Protein AF-0000000083315228 (afdb_homodimer)

Foldseek 3Di:
DAQPFPGHDFAWADVLQVVQWFQDDCVPPDPFTKTADLAQCDQFGIAGPVRPDTDGPVGTPFDACSNVVQDQQHALAQLVRHGLVNQLVCCVVPVAGCVLVVLVVCVVVVSDDCCNGHSNNDDSSVSVVVSRVVSNVVVPPPPPD/DAQPFPGHDFAWADVLQVVQWFQDDCVPPDPFTKTADLAQCDQFGIAGPVRPDTDGPVGTPFDACSNVVQDQQHALAQLVRHGLVNQLVCCVVPVAGCVLVVLVVCVVVVSDDCLNGHSNNDDSSVSVVVSRVVSNVVVPPPPPD

Solvent-accessible surface area (backbone atoms only — not comparable to full-atom values): 16212 Å² total; per-residue (Å²): 103,58,37,92,83,77,58,48,76,29,39,79,34,53,65,64,20,52,67,44,34,44,62,58,45,35,80,73,57,68,101,64,60,39,24,34,40,63,54,43,92,45,69,52,36,39,32,32,77,84,66,81,45,77,37,34,56,90,42,32,74,55,78,52,32,52,54,39,76,82,40,46,84,40,40,46,31,56,43,63,58,42,19,56,37,57,50,49,51,38,29,72,74,64,74,51,73,61,61,66,61,52,50,53,52,32,52,75,67,65,51,60,48,30,44,46,58,26,88,74,31,45,78,39,63,68,58,42,50,52,50,51,52,51,52,52,52,62,71,65,52,74,75,82,118,103,59,36,92,83,76,59,47,74,30,38,81,34,52,66,65,20,52,67,45,34,44,62,60,45,34,81,74,58,68,101,65,58,40,24,34,41,61,54,44,92,45,70,50,37,40,33,32,78,84,65,82,45,75,39,33,56,90,40,32,75,54,79,52,34,52,55,38,77,82,40,44,83,40,42,45,30,56,43,62,59,40,18,55,38,57,47,50,50,38,28,72,74,65,72,51,72,59,61,68,61,52,50,52,53,34,52,75,69,65,49,61,48,31,45,47,57,26,89,73,31,45,79,38,62,67,60,42,49,53,51,51,52,51,51,51,52,62,69,65,55,74,73,82,117

Secondary structure (DSSP, 8-state):
-B-TTT-PBPEEE-HHHHHHHB-S-GGG--SS-EEE---TT----EEETTS--EE-GGGBSS--GGGSTT-SSS-SBTTTTB-HHHHHHHHHHHSS--HHHHHHHHHHTT---HHHH-TTSS--HHHHHHHHHHHHHHHHS----/-B-TTT-PBPEEE-HHHHHHHB-S-GGG--SS-EEE---TT----EEETTS--EE-GGGBSS--GGGSTT-SSS-SBTTTTB-HHHHHHHHHHHSS--HHHHHHHHHHTT---HHHH-TTSS--HHHHHHHHHHHHHHHHS----

Nearest PDB structures (foldseek):
  2hu9-assembly2_B  TM=8.328E-01  e=1.215E-08  Archaeoglobus fulgidus
  3nf2-assembly1_A-2  TM=2.507E-01  e=8.018E+00  Streptomyces coelicolor
  2hu9-assembly2_B  TM=8.327E-01  e=8.864E-09  Archaeoglobus fulgidus

pLDDT: mean 95.92, std 8.81, range [34.09, 98.88]

Radius of gyration: 21.79 Å; Cα contacts (8 Å, |Δi|>4): 493; chains: 2; bounding box: 50×75×56 Å

Organism: NCBI:txid1204385

Sequence (290 aa):
MQCPRCGSKGKKVDTLTVKALLAVSLEQLRAQAYRFCRTPDCPVVYFSTDGQEVYGEEELREQVHQKHPTADQVFVCYCFRHTPGSIRQELLAQGQSSVVEAIQAGIAAGQCACEIRNPQGSCCLGNVTATVRRLEAELTTPVAGMQCPRCGSKGKKVDTLTVKALLAVSLEQLRAQAYRFCRTPDCPVVYFSTDGQEVYGEEELREQVHQKHPTADQVFVCYCFRHTPGSIRQELLAQGQSSVVEAIQAGIAAGQCACEIRNPQGSCCLGNVTATVRRLEAELTTPVAG

Structure (mmCIF, N/CA/C/O backbone):
data_AF-0000000083315228-model_v1
#
loop_
_entity.id
_entity.type
_entity.pdbx_description
1 polymer 'CopZ zinc binding domain-containing protein'
#
loop_
_atom_site.group_PDB
_atom_site.id
_atom_site.type_symbol
_atom_site.label_atom_id
_atom_site.label_alt_id
_atom_site.label_comp_id
_atom_site.label_asym_id
_atom_site.label_entity_id
_atom_site.label_seq_id
_atom_site.pdbx_PDB_ins_code
_atom_site.Cartn_x
_atom_site.Cartn_y
_atom_site.Cartn_z
_atom_site.occupancy
_atom_site.B_iso_or_equiv
_atom_site.auth_seq_id
_atom_site.auth_comp_id
_atom_site.auth_asym_id
_atom_site.auth_atom_id
_atom_site.pdbx_PDB_model_num
ATOM 1 N N . MET A 1 1 ? -21.547 13.148 -5.359 1 92.06 1 MET A N 1
ATOM 2 C CA . MET A 1 1 ? -22.406 12.125 -4.766 1 92.06 1 MET A CA 1
ATOM 3 C C . MET A 1 1 ? -22.25 12.094 -3.248 1 92.06 1 MET A C 1
ATOM 5 O O . MET A 1 1 ? -21.156 12.328 -2.732 1 92.06 1 MET A O 1
ATOM 9 N N . GLN A 1 2 ? -23.344 11.75 -2.617 1 96.88 2 GLN A N 1
ATOM 10 C CA . GLN A 1 2 ? -23.328 11.789 -1.158 1 96.88 2 GLN A CA 1
ATOM 11 C C . GLN A 1 2 ? -23 10.414 -0.581 1 96.88 2 GLN A C 1
ATOM 13 O O . GLN A 1 2 ? -23.328 9.383 -1.176 1 96.88 2 GLN A O 1
ATOM 18 N N . CYS A 1 3 ? -22.359 10.43 0.562 1 97.81 3 CYS A N 1
ATOM 19 C CA . CYS A 1 3 ? -22.094 9.211 1.315 1 97.81 3 CYS A CA 1
ATOM 20 C C . CYS A 1 3 ? -23.391 8.539 1.745 1 97.81 3 CYS A C 1
ATOM 22 O O . CYS A 1 3 ? -24.281 9.188 2.291 1 97.81 3 CYS A O 1
ATOM 24 N N . PRO A 1 4 ? -23.5 7.281 1.575 1 97.38 4 PRO A N 1
ATOM 25 C CA . PRO A 1 4 ? -24.766 6.586 1.89 1 97.38 4 PRO A CA 1
ATOM 26 C C . PRO A 1 4 ? -25.016 6.492 3.391 1 97.38 4 PRO A C 1
ATOM 28 O O . PRO A 1 4 ? -26.125 6.141 3.807 1 97.38 4 PRO A O 1
ATOM 31 N N . ARG A 1 5 ? -24.047 6.758 4.172 1 97.25 5 ARG A N 1
ATOM 32 C CA . ARG A 1 5 ? -24.188 6.621 5.617 1 97.25 5 ARG A CA 1
ATOM 33 C C . ARG A 1 5 ? -24.438 7.973 6.277 1 97.25 5 ARG A C 1
ATOM 35 O O . ARG A 1 5 ? -25.422 8.148 7 1 97.25 5 ARG A O 1
ATOM 42 N N . CYS A 1 6 ? -23.641 8.992 5.992 1 97.69 6 CYS A N 1
ATOM 43 C CA . CYS A 1 6 ? -23.75 10.234 6.75 1 97.69 6 CYS A CA 1
ATOM 44 C C . CYS A 1 6 ? -24.359 11.344 5.895 1 97.69 6 CYS A C 1
ATOM 46 O O . CYS A 1 6 ? -24.641 12.43 6.398 1 97.69 6 CYS A O 1
ATOM 48 N N . GLY A 1 7 ? -24.391 11.18 4.621 1 97.25 7 GLY A N 1
ATOM 49 C 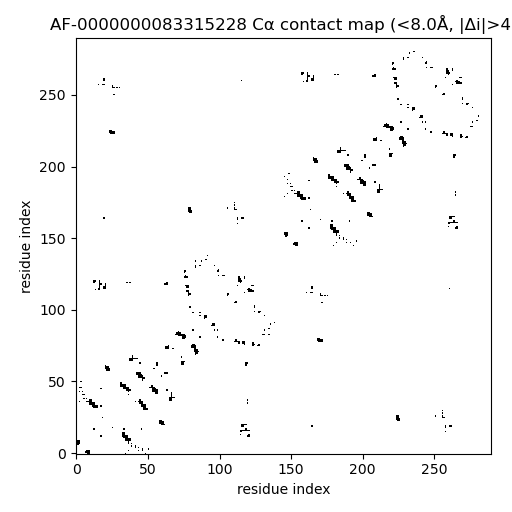CA . GLY A 1 7 ? -25.078 12.125 3.748 1 97.25 7 GLY A CA 1
ATOM 50 C C . GLY A 1 7 ? -24.172 13.242 3.266 1 97.25 7 GLY A C 1
ATOM 51 O O . GLY A 1 7 ? -24.594 14.062 2.441 1 97.25 7 GLY A O 1
ATOM 52 N N . SER A 1 8 ? -22.953 13.336 3.68 1 97.62 8 SER A N 1
ATOM 53 C CA . SER A 1 8 ? -22.031 14.375 3.246 1 97.62 8 SER A CA 1
ATOM 54 C C . SER A 1 8 ? -21.531 14.125 1.823 1 97.62 8 SER A C 1
ATOM 56 O O . SER A 1 8 ? -21.578 12.992 1.34 1 97.62 8 SER A O 1
ATOM 58 N N . LYS A 1 9 ? -21.156 15.195 1.207 1 97.56 9 LYS A N 1
ATOM 59 C CA . LYS A 1 9 ? -20.625 15.078 -0.146 1 97.56 9 LYS A CA 1
ATOM 60 C C . LYS A 1 9 ? -19.281 14.344 -0.143 1 97.56 9 LYS A C 1
ATOM 62 O O . LYS A 1 9 ? -18.344 14.742 0.555 1 97.56 9 LYS A O 1
ATOM 67 N N . GLY A 1 10 ? -19.203 13.281 -0.888 1 97.69 10 GLY A N 1
ATOM 68 C CA . GLY A 1 10 ? -17.953 12.562 -1.038 1 97.69 10 GLY A CA 1
ATOM 69 C C . GLY A 1 10 ? -16.984 13.25 -1.986 1 97.69 10 GLY A C 1
ATOM 70 O O . GLY A 1 10 ? -17.391 13.852 -2.975 1 97.69 10 GLY A O 1
ATOM 71 N N . LYS A 1 11 ? -15.75 13.094 -1.754 1 98.25 11 LYS A N 1
ATOM 72 C CA . LYS A 1 11 ? -14.719 13.617 -2.648 1 98.25 11 LYS A CA 1
ATOM 73 C C . LYS A 1 11 ? -14.297 12.57 -3.674 1 98.25 11 LYS A C 1
ATOM 75 O O . LYS A 1 11 ? -14.188 11.391 -3.35 1 98.25 11 LYS A O 1
ATOM 80 N N . LYS A 1 12 ? -14.109 13.062 -4.859 1 98 12 LYS A N 1
ATOM 81 C CA . LYS A 1 12 ? -13.609 12.148 -5.883 1 98 12 LYS A CA 1
ATOM 82 C C . LYS A 1 12 ? -12.266 11.547 -5.477 1 98 12 LYS A C 1
ATOM 84 O O . LYS A 1 12 ? -11.398 12.242 -4.949 1 98 12 LYS A O 1
ATOM 89 N N . VAL A 1 13 ? -12.094 10.234 -5.691 1 98.38 13 VAL A N 1
ATOM 90 C CA . VAL A 1 13 ? -10.836 9.539 -5.449 1 98.38 13 VAL A CA 1
ATOM 91 C C . VAL A 1 13 ? -10.516 8.625 -6.633 1 98.38 13 VAL A C 1
ATOM 93 O O . VAL A 1 13 ? -11.398 7.961 -7.168 1 98.38 13 VAL A O 1
ATOM 96 N N . ASP A 1 14 ? -9.281 8.672 -7.027 1 97.75 14 ASP A N 1
ATOM 97 C CA . ASP A 1 14 ? -8.883 7.879 -8.188 1 97.75 14 ASP A CA 1
ATOM 98 C C . ASP A 1 14 ? -8.961 6.387 -7.883 1 97.75 14 ASP A C 1
ATOM 100 O O . ASP A 1 14 ? -8.617 5.953 -6.777 1 97.75 14 ASP A O 1
ATOM 104 N N . THR A 1 15 ? -9.312 5.625 -8.914 1 96.94 15 THR A N 1
ATOM 105 C CA . THR A 1 15 ? -9.359 4.172 -8.766 1 96.94 15 THR A CA 1
ATOM 106 C C . THR A 1 15 ? -7.988 3.625 -8.375 1 96.94 15 THR A C 1
ATOM 108 O O . THR A 1 15 ? -7.895 2.648 -7.633 1 96.94 15 THR A O 1
ATOM 111 N N . LEU A 1 16 ? -6.934 4.273 -8.852 1 98.12 16 LEU A N 1
ATOM 112 C CA . LEU A 1 16 ? -5.574 3.889 -8.492 1 98.12 16 LEU A CA 1
ATOM 113 C C . LEU A 1 16 ? -5.387 3.92 -6.977 1 98.12 16 LEU A C 1
ATOM 115 O O . LEU A 1 16 ? -4.801 3 -6.402 1 98.12 16 LEU A O 1
ATOM 119 N N . THR A 1 17 ? -5.887 4.953 -6.332 1 98.81 17 THR A N 1
ATOM 120 C CA . THR A 1 17 ? -5.809 5.086 -4.883 1 98.81 17 THR A CA 1
ATOM 121 C C . THR A 1 17 ? -6.551 3.943 -4.191 1 98.81 17 THR A C 1
ATOM 123 O O . THR A 1 17 ? -6.012 3.303 -3.289 1 98.81 17 THR A O 1
ATOM 126 N N . VAL A 1 18 ? -7.73 3.699 -4.688 1 98.69 18 VAL A N 1
ATOM 127 C CA . VAL A 1 18 ? -8.562 2.656 -4.102 1 98.69 18 VAL A CA 1
ATOM 128 C C . VAL A 1 18 ? -7.875 1.302 -4.242 1 98.69 18 VAL A C 1
ATOM 130 O O . VAL A 1 18 ? -7.785 0.542 -3.275 1 98.69 18 VAL A O 1
ATOM 133 N N . LYS A 1 19 ? -7.293 1.013 -5.387 1 98.56 19 LYS A N 1
ATOM 134 C CA . LYS A 1 19 ? -6.609 -0.255 -5.625 1 98.56 19 LYS A CA 1
ATOM 135 C C . LYS A 1 19 ? -5.355 -0.375 -4.762 1 98.56 19 LYS A C 1
ATOM 137 O O . LYS A 1 19 ? -5 -1.471 -4.324 1 98.56 19 LYS A O 1
ATOM 142 N N . ALA A 1 20 ? -4.711 0.728 -4.461 1 98.69 20 ALA A N 1
ATOM 143 C CA . ALA A 1 20 ? -3.479 0.725 -3.676 1 98.69 20 ALA A CA 1
ATOM 144 C C . ALA A 1 20 ? -3.768 0.481 -2.197 1 98.69 20 ALA A C 1
ATOM 146 O O . ALA A 1 20 ? -2.998 -0.195 -1.512 1 98.69 20 ALA A O 1
ATOM 147 N N . LEU A 1 21 ? -4.914 1.005 -1.751 1 98.75 21 LEU A N 1
ATOM 148 C CA . LEU A 1 21 ? -5.059 1.127 -0.304 1 98.75 21 LEU A CA 1
ATOM 149 C C . LEU A 1 21 ? -6.027 0.082 0.237 1 98.75 21 LEU A C 1
ATOM 151 O O . LEU A 1 21 ? -6.043 -0.19 1.439 1 98.75 21 LEU A O 1
ATOM 155 N N . LEU A 1 22 ? -6.863 -0.53 -0.606 1 98.5 22 LEU A N 1
ATOM 156 C CA . LEU A 1 22 ? -7.742 -1.593 -0.131 1 98.5 22 LEU A CA 1
ATOM 157 C C . LEU A 1 22 ? -6.941 -2.83 0.254 1 98.5 22 LEU A C 1
ATOM 159 O O . LEU A 1 22 ? -5.988 -3.197 -0.437 1 98.5 22 LEU A O 1
ATOM 163 N N . ALA A 1 23 ? -7.289 -3.422 1.285 1 98.06 23 ALA A N 1
ATOM 164 C CA . ALA A 1 23 ? -6.707 -4.676 1.755 1 98.06 23 ALA A CA 1
ATOM 165 C C . ALA A 1 23 ? -7.66 -5.844 1.521 1 98.06 23 ALA A C 1
ATOM 167 O O . ALA A 1 23 ? -7.836 -6.695 2.395 1 98.06 23 ALA A O 1
ATOM 168 N N . VAL A 1 24 ? -8.305 -5.871 0.411 1 97.94 24 VAL A N 1
ATOM 169 C CA . VAL A 1 24 ? -9.195 -6.941 -0.019 1 97.94 24 VAL A CA 1
ATOM 170 C C . VAL A 1 24 ? -8.836 -7.379 -1.436 1 97.94 24 VAL A C 1
ATOM 172 O O . VAL A 1 24 ? -8.008 -6.742 -2.096 1 97.94 24 VAL A O 1
ATOM 175 N N . SER A 1 25 ? -9.383 -8.492 -1.87 1 98.25 25 SER A N 1
ATOM 176 C CA . SER A 1 25 ? -9.195 -8.922 -3.25 1 98.25 25 SER A CA 1
ATOM 177 C C . SER A 1 25 ? -9.789 -7.918 -4.23 1 98.25 25 SER A C 1
ATOM 179 O O . SER A 1 25 ? -10.914 -7.445 -4.039 1 98.25 25 SER A O 1
ATOM 181 N N . LEU A 1 26 ? -9.109 -7.598 -5.277 1 98.12 26 LEU A N 1
ATOM 182 C CA . LEU A 1 26 ? -9.586 -6.633 -6.262 1 98.12 26 LEU A CA 1
ATOM 183 C C . LEU A 1 26 ? -10.68 -7.242 -7.137 1 98.12 26 LEU A C 1
ATOM 185 O O . LEU A 1 26 ? -11.336 -6.535 -7.902 1 98.12 26 LEU A O 1
ATOM 189 N N . GLU A 1 27 ? -10.914 -8.5 -6.953 1 95.25 27 GLU A N 1
ATOM 190 C CA . GLU A 1 27 ? -12.07 -9.102 -7.609 1 95.25 27 GLU A CA 1
ATOM 191 C C . GLU A 1 27 ? -13.367 -8.445 -7.145 1 95.25 27 GLU A C 1
ATOM 193 O O . GLU A 1 27 ? -14.375 -8.469 -7.859 1 95.25 27 GLU A O 1
ATOM 198 N N . GLN A 1 28 ? -13.305 -7.926 -5.996 1 93 28 GLN A N 1
ATOM 199 C CA . GLN A 1 28 ? -14.492 -7.324 -5.395 1 93 28 GLN A CA 1
ATOM 200 C C . GLN A 1 28 ? -14.75 -5.93 -5.961 1 93 28 GLN A C 1
ATOM 202 O O . GLN A 1 28 ? -15.836 -5.371 -5.777 1 93 28 GLN A O 1
ATOM 207 N N . LEU A 1 29 ? -13.719 -5.355 -6.496 1 94.38 29 LEU A N 1
ATOM 208 C CA . LEU A 1 29 ? -13.836 -3.982 -6.98 1 94.38 29 LEU A CA 1
ATOM 209 C C . LEU A 1 29 ? -14.43 -3.949 -8.383 1 94.38 29 LEU A C 1
ATOM 211 O O . LEU A 1 29 ? -13.867 -4.539 -9.312 1 94.38 29 LEU A O 1
ATOM 215 N N . ARG A 1 30 ? -15.531 -3.395 -8.516 1 91.5 30 ARG A N 1
ATOM 216 C CA . ARG A 1 30 ? -16.156 -3.236 -9.82 1 91.5 30 ARG A CA 1
ATOM 217 C C . ARG A 1 30 ? -15.617 -2.012 -10.547 1 91.5 30 ARG A C 1
ATOM 219 O O . ARG A 1 30 ? -14.984 -1.147 -9.93 1 91.5 30 ARG A O 1
ATOM 226 N N . ALA A 1 31 ? -15.812 -2.029 -11.883 1 90.88 31 ALA A N 1
ATOM 227 C CA . ALA A 1 31 ? -15.406 -0.896 -12.711 1 90.88 31 ALA A CA 1
ATOM 228 C C . ALA A 1 31 ? -16.359 0.282 -12.531 1 90.88 31 ALA A C 1
ATOM 230 O O . ALA A 1 31 ? -17.297 0.464 -13.32 1 90.88 31 ALA A O 1
ATOM 231 N N . GLN A 1 32 ? -16.234 1.028 -11.461 1 92.31 32 GLN A N 1
ATOM 232 C CA . GLN A 1 32 ? -17.031 2.195 -11.102 1 92.31 32 GLN A CA 1
ATOM 233 C C . GLN A 1 32 ? -16.156 3.307 -10.531 1 92.31 32 GLN A C 1
ATOM 235 O O . GLN A 1 32 ? -14.992 3.078 -10.211 1 92.31 32 GLN A O 1
ATOM 240 N N . ALA A 1 33 ? -16.766 4.473 -10.578 1 96.62 33 ALA A N 1
ATOM 241 C CA . ALA A 1 33 ? -16.094 5.559 -9.875 1 96.62 33 ALA A CA 1
ATOM 242 C C . ALA A 1 33 ? -16.312 5.449 -8.367 1 96.62 33 ALA A C 1
ATOM 244 O O . ALA A 1 33 ? -17.328 4.93 -7.918 1 96.62 33 ALA A O 1
ATOM 245 N N . TYR A 1 34 ? -15.367 5.902 -7.594 1 97.94 34 TYR A N 1
ATOM 246 C CA . TYR A 1 34 ? -15.445 5.875 -6.137 1 97.94 34 TYR A CA 1
ATOM 247 C C . TYR A 1 34 ? -15.305 7.277 -5.559 1 97.94 34 TYR A C 1
ATOM 249 O O . TYR A 1 34 ? -14.789 8.18 -6.219 1 97.94 34 TYR A O 1
ATOM 257 N N . ARG A 1 35 ? -15.836 7.406 -4.402 1 98.62 35 ARG A N 1
ATOM 258 C CA . ARG A 1 35 ? -15.727 8.633 -3.623 1 98.62 35 ARG A CA 1
ATOM 259 C C . ARG A 1 35 ? -15.156 8.352 -2.236 1 98.62 35 ARG A C 1
ATOM 261 O O . ARG A 1 35 ? -15.211 7.219 -1.756 1 98.62 35 ARG A O 1
ATOM 268 N N . PHE A 1 36 ? -14.602 9.414 -1.667 1 98.81 36 PHE A N 1
ATOM 269 C CA . PHE A 1 36 ? -13.992 9.391 -0.345 1 98.81 36 PHE A CA 1
ATOM 270 C C . PHE A 1 36 ? -14.82 10.18 0.656 1 98.81 36 PHE A C 1
ATOM 272 O O . PHE A 1 36 ? -15.102 11.359 0.446 1 98.81 36 PHE A O 1
ATOM 279 N N . CYS A 1 37 ? -15.258 9.5 1.679 1 98.69 37 CYS A N 1
ATOM 280 C CA . CYS A 1 37 ? -15.945 10.203 2.756 1 98.69 37 CYS A CA 1
ATOM 281 C C . CYS A 1 37 ? -14.969 10.664 3.824 1 98.69 37 CYS A C 1
ATOM 283 O O . CYS A 1 37 ? -14.344 9.844 4.5 1 98.69 37 CYS A O 1
ATOM 285 N N . ARG A 1 38 ? -14.883 11.914 4.098 1 98.06 38 ARG A N 1
ATOM 286 C CA . ARG A 1 38 ? -13.898 12.461 5.02 1 98.06 38 ARG A CA 1
ATOM 287 C C . ARG A 1 38 ? -14.516 12.727 6.391 1 98.06 38 ARG A C 1
ATOM 289 O O . ARG A 1 38 ? -13.844 13.234 7.293 1 98.06 38 ARG A O 1
ATOM 296 N N . THR A 1 39 ? -15.789 12.43 6.578 1 97.94 39 THR A N 1
ATOM 297 C CA . THR A 1 39 ? -16.469 12.734 7.828 1 97.94 39 THR A CA 1
ATOM 298 C C . THR A 1 39 ? -15.891 11.922 8.977 1 97.94 39 THR A C 1
ATOM 300 O O . THR A 1 39 ? -15.898 10.688 8.938 1 97.94 39 THR A O 1
ATOM 303 N N . PRO A 1 40 ? -15.352 12.43 10.102 1 96.69 40 PRO A N 1
ATOM 304 C CA . PRO A 1 40 ? -14.617 11.734 11.156 1 96.69 40 PRO A CA 1
ATOM 305 C C . PRO A 1 40 ? -15.43 10.617 11.805 1 96.69 40 PRO A C 1
ATOM 307 O O . PRO A 1 40 ? -14.906 9.523 12.039 1 96.69 40 PRO A O 1
ATOM 310 N N . ASP A 1 41 ? -16.672 10.727 12.156 1 96.31 41 ASP A N 1
ATOM 311 C CA . ASP A 1 41 ? -17.453 9.742 12.891 1 96.31 41 ASP A CA 1
ATOM 312 C C . ASP A 1 41 ? -18.25 8.852 11.945 1 96.31 41 ASP A C 1
ATOM 314 O O . ASP A 1 41 ? -19.078 8.039 12.383 1 96.31 41 ASP A O 1
ATOM 318 N N . CYS A 1 42 ? -18.031 9 10.672 1 98.5 42 CYS A N 1
ATOM 319 C CA . CYS A 1 42 ? -18.641 8.117 9.688 1 98.5 42 CYS A CA 1
ATOM 320 C C . CYS A 1 42 ? -17.75 6.922 9.383 1 98.5 42 CYS A C 1
ATOM 322 O O . CYS A 1 42 ? -16.562 7.094 9.078 1 98.5 42 CYS A O 1
ATOM 324 N N . PRO A 1 43 ? -18.172 5.727 9.484 1 98.25 43 PRO A N 1
ATOM 325 C CA . PRO A 1 43 ? -17.328 4.551 9.273 1 98.25 43 PRO A CA 1
ATOM 326 C C . PRO A 1 43 ? -16.953 4.34 7.809 1 98.25 43 PRO A C 1
ATOM 328 O O . PRO A 1 43 ? -16.078 3.521 7.5 1 98.25 43 PRO A O 1
ATOM 331 N N . VAL A 1 44 ? -17.594 5.016 6.863 1 98.62 44 VAL A N 1
ATOM 332 C CA . VAL A 1 44 ? -17.344 4.852 5.434 1 98.62 44 VAL A CA 1
ATOM 333 C C . VAL A 1 44 ? -16.078 5.605 5.043 1 98.62 44 VAL A C 1
ATOM 335 O O . VAL A 1 44 ? -15.906 6.77 5.41 1 98.62 44 VAL A O 1
ATOM 338 N N . VAL A 1 45 ? -15.219 4.961 4.32 1 98.88 45 VAL A N 1
ATOM 339 C CA . VAL A 1 45 ? -14.055 5.621 3.752 1 98.88 45 VAL A CA 1
ATOM 340 C C . VAL A 1 45 ? -14.234 5.793 2.246 1 98.88 45 VAL A C 1
ATOM 342 O O . VAL A 1 45 ? -14.227 6.914 1.736 1 98.88 45 VAL A O 1
ATOM 345 N N . TYR A 1 46 ? -14.461 4.676 1.534 1 98.81 46 TYR A N 1
ATOM 346 C CA . TYR A 1 46 ? -14.75 4.727 0.105 1 98.81 46 TYR A CA 1
ATOM 347 C C . TYR A 1 46 ? -16.156 4.219 -0.183 1 98.81 46 TYR A C 1
ATOM 349 O O . TYR A 1 46 ? -16.656 3.314 0.497 1 98.81 46 TYR A O 1
ATOM 357 N N . PHE A 1 47 ? -16.766 4.777 -1.194 1 98.44 47 PHE A N 1
ATOM 358 C CA . PHE A 1 47 ? -18.016 4.246 -1.705 1 98.44 47 PHE A CA 1
ATOM 359 C C . PHE A 1 47 ? -18.141 4.477 -3.207 1 98.44 47 PHE A C 1
ATOM 361 O O . PHE A 1 47 ? -17.641 5.48 -3.727 1 98.44 47 PHE A O 1
ATOM 368 N N . SER A 1 48 ? -18.719 3.461 -3.832 1 97.12 48 SER A N 1
ATOM 369 C CA . SER A 1 48 ? -18.922 3.609 -5.27 1 97.12 48 SER A CA 1
ATOM 370 C C . SER A 1 48 ? -20.047 4.598 -5.562 1 97.12 48 SER A C 1
ATOM 372 O O . SER A 1 48 ? -20.953 4.785 -4.742 1 97.12 48 SER A O 1
ATOM 374 N N . THR A 1 49 ? -20.047 5.227 -6.715 1 94.75 49 THR A N 1
ATOM 375 C CA . THR A 1 49 ? -21 6.27 -7.051 1 94.75 49 THR A CA 1
ATOM 376 C C . THR A 1 49 ? -22.406 5.68 -7.219 1 94.75 49 THR A C 1
ATOM 378 O O . THR A 1 49 ? -23.391 6.402 -7.141 1 94.75 49 THR A O 1
ATOM 381 N N . ASP A 1 50 ? -22.484 4.371 -7.441 1 90.12 50 ASP A N 1
ATOM 382 C CA . ASP A 1 50 ? -23.812 3.773 -7.543 1 90.12 50 ASP A CA 1
ATOM 383 C C . ASP A 1 50 ? -24.312 3.293 -6.18 1 90.12 50 ASP A C 1
ATOM 385 O O . ASP A 1 50 ? -25.406 2.758 -6.062 1 90.12 50 ASP A O 1
ATOM 389 N N . GLY A 1 51 ? -23.469 3.455 -5.168 1 84.81 51 GLY A N 1
ATOM 390 C CA . GLY A 1 51 ? -23.844 3.174 -3.789 1 84.81 51 GLY A CA 1
ATOM 391 C C . GLY A 1 51 ? -23.766 1.698 -3.443 1 84.81 51 GLY A C 1
ATOM 392 O O . GLY A 1 51 ? -24.016 1.312 -2.299 1 84.81 51 GLY A O 1
ATOM 393 N N . GLN A 1 52 ? -23.312 0.791 -4.227 1 91.25 52 GLN A N 1
ATOM 394 C CA . GLN A 1 52 ? -23.359 -0.653 -4.023 1 91.25 52 GLN A CA 1
ATOM 395 C C . GLN A 1 52 ? -22.141 -1.143 -3.244 1 91.25 52 GLN A C 1
ATOM 397 O O . GLN A 1 52 ? -22.219 -2.139 -2.521 1 91.25 52 GLN A O 1
ATOM 402 N N . GLU A 1 53 ? -21.047 -0.471 -3.385 1 95.94 53 GLU A N 1
ATOM 403 C CA . GLU A 1 53 ? -19.812 -0.836 -2.68 1 95.94 53 GLU A CA 1
ATOM 404 C C . GLU A 1 53 ? -19.453 0.216 -1.64 1 95.94 53 GLU A C 1
ATOM 406 O O . GLU A 1 53 ? -19.422 1.412 -1.938 1 95.94 53 GLU A O 1
ATOM 411 N N . VAL A 1 54 ? -19.234 -0.274 -0.469 1 98.06 54 VAL A N 1
ATOM 412 C CA . VAL A 1 54 ? -18.844 0.581 0.646 1 98.06 54 VAL A CA 1
ATOM 413 C C . VAL A 1 54 ? -17.703 -0.073 1.426 1 98.06 54 VAL A C 1
ATOM 415 O O . VAL A 1 54 ? -17.781 -1.256 1.767 1 98.06 54 VAL A O 1
ATOM 418 N N . TYR A 1 55 ? -16.688 0.703 1.701 1 98.56 55 TYR A N 1
ATOM 419 C CA . TYR A 1 55 ? -15.531 0.198 2.432 1 98.56 55 TYR A CA 1
ATOM 420 C C . TYR A 1 55 ? -15.203 1.092 3.621 1 98.56 55 TYR A C 1
ATOM 422 O O . TYR A 1 55 ? -15.305 2.318 3.529 1 98.56 55 TYR A O 1
ATOM 430 N N . GLY A 1 56 ? -14.836 0.488 4.695 1 98.56 56 GLY A N 1
ATOM 431 C CA . GLY A 1 56 ? -14.352 1.191 5.871 1 98.56 56 GLY A CA 1
ATOM 432 C C . GLY A 1 56 ? -12.875 0.968 6.125 1 98.56 56 GLY A C 1
ATOM 433 O O . GLY A 1 56 ? -12.188 0.331 5.324 1 98.56 56 GLY A O 1
ATOM 434 N N . GLU A 1 57 ? -12.367 1.445 7.238 1 98.38 57 GLU A N 1
ATOM 435 C CA . GLU A 1 57 ? -10.938 1.4 7.547 1 98.38 57 GLU A CA 1
ATOM 436 C C . GLU A 1 57 ? -10.461 -0.035 7.734 1 98.38 57 GLU A C 1
ATOM 438 O O . GLU A 1 57 ? -9.289 -0.343 7.488 1 98.38 57 GLU A O 1
ATOM 443 N N . GLU A 1 58 ? -11.344 -0.896 8.195 1 97.88 58 GLU A N 1
ATOM 444 C CA . GLU A 1 58 ? -10.961 -2.289 8.414 1 97.88 58 GLU A CA 1
ATOM 445 C C . GLU A 1 58 ? -10.555 -2.963 7.109 1 97.88 58 GLU A C 1
ATOM 447 O O . GLU A 1 58 ? -9.891 -4 7.117 1 97.88 58 GLU A O 1
ATOM 452 N N . GLU A 1 59 ? -10.953 -2.424 6.012 1 98.31 59 GLU A N 1
ATOM 453 C CA . GLU A 1 59 ? -10.648 -2.973 4.695 1 98.31 59 GLU A CA 1
ATOM 454 C C . GLU A 1 59 ? -9.523 -2.193 4.02 1 98.31 59 GLU A C 1
ATOM 456 O O . GLU A 1 59 ? -9.281 -2.355 2.822 1 98.31 59 GLU A O 1
ATOM 461 N N . LEU A 1 60 ? -8.867 -1.364 4.73 1 98.56 60 LEU A N 1
ATOM 462 C CA . LEU A 1 60 ? -7.773 -0.578 4.172 1 98.56 60 LEU A CA 1
ATOM 463 C C . LEU A 1 60 ? -6.441 -0.967 4.809 1 98.56 60 LEU A C 1
ATOM 465 O O . LEU A 1 60 ? -6.414 -1.463 5.938 1 98.56 60 LEU A O 1
ATOM 469 N N . ARG A 1 61 ? -5.391 -0.65 4.09 1 97.81 61 ARG A N 1
ATOM 470 C CA . ARG A 1 61 ? -4.027 -0.895 4.543 1 97.81 61 ARG A CA 1
ATOM 471 C C . ARG A 1 61 ? -3.59 0.157 5.559 1 97.81 61 ARG A C 1
ATOM 473 O O . ARG A 1 61 ? -2.635 -0.055 6.305 1 97.81 61 ARG A O 1
ATOM 480 N N . GLU A 1 62 ? -4.215 1.291 5.578 1 98.31 62 GLU A N 1
ATOM 481 C CA . GLU A 1 62 ? -3.832 2.439 6.398 1 98.31 62 GLU A CA 1
ATOM 482 C C . GLU A 1 62 ? -5.02 2.969 7.195 1 98.31 62 GLU A C 1
ATOM 484 O O . GLU A 1 62 ? -6.164 2.891 6.742 1 98.31 62 GLU A O 1
ATOM 489 N N . GLN A 1 63 ? -4.73 3.502 8.391 1 98.62 63 GLN A N 1
ATOM 490 C CA . GLN A 1 63 ? -5.719 4.352 9.047 1 98.62 63 GLN A CA 1
ATOM 491 C C . GLN A 1 63 ? -5.906 5.664 8.297 1 98.62 63 GLN A C 1
ATOM 493 O O . GLN A 1 63 ? -5.035 6.07 7.52 1 98.62 63 GLN A O 1
ATOM 498 N N . VAL A 1 64 ? -7.043 6.242 8.516 1 98.88 64 VAL A N 1
ATOM 499 C CA . VAL A 1 64 ? -7.41 7.434 7.75 1 98.88 64 VAL A CA 1
ATOM 500 C C . VAL A 1 64 ? -7.371 8.664 8.656 1 98.88 64 VAL A C 1
ATOM 502 O O . VAL A 1 64 ? -8.141 8.758 9.617 1 98.88 64 VAL A O 1
ATOM 505 N N . HIS A 1 65 ? -6.543 9.625 8.344 1 98.88 65 HIS A N 1
ATOM 506 C CA . HIS A 1 65 ? -6.359 10.812 9.18 1 98.88 65 HIS A CA 1
ATOM 507 C C . HIS A 1 65 ? -7.691 11.484 9.477 1 98.88 65 HIS A C 1
ATOM 509 O O . HIS A 1 65 ? -7.996 11.789 10.633 1 98.88 65 HIS A O 1
ATOM 515 N N . GLN A 1 66 ? -8.539 11.664 8.445 1 98.62 66 GLN A N 1
ATOM 516 C CA . GLN A 1 66 ? -9.797 12.391 8.578 1 98.62 66 GLN A CA 1
ATOM 517 C C . GLN A 1 66 ? -10.734 11.703 9.562 1 98.62 66 GLN A C 1
ATOM 519 O O . GLN A 1 66 ? -11.633 12.336 10.133 1 98.62 66 GLN A O 1
ATOM 524 N N . LYS A 1 67 ? -10.516 10.398 9.758 1 98.69 67 LYS A N 1
ATOM 525 C CA . LYS A 1 67 ? -11.359 9.648 10.688 1 98.69 67 LYS A CA 1
ATOM 526 C C . LYS A 1 67 ? -10.836 9.758 12.117 1 98.69 67 LYS A C 1
ATOM 528 O O . LYS A 1 67 ? -11.547 9.438 13.07 1 98.69 67 LYS A O 1
ATOM 533 N N . HIS A 1 68 ? -9.586 10.164 12.242 1 98.25 68 HIS A N 1
ATOM 534 C CA . HIS A 1 68 ? -8.922 10.32 13.531 1 98.25 68 HIS A CA 1
ATOM 535 C C . HIS A 1 68 ? -8.102 11.609 13.562 1 98.25 68 HIS A C 1
ATOM 537 O O . HIS A 1 68 ? -6.887 11.57 13.766 1 98.25 68 HIS A O 1
ATOM 543 N N . PRO A 1 69 ? -8.719 12.703 13.367 1 94.94 69 PRO A N 1
ATOM 544 C CA . PRO A 1 69 ? -7.992 13.945 13.102 1 94.94 69 PRO A CA 1
ATOM 545 C C . PRO A 1 69 ? -7.082 14.352 14.258 1 94.94 69 PRO A C 1
ATOM 547 O O . PRO A 1 69 ? -6.113 15.094 14.055 1 94.94 69 PRO A O 1
ATOM 550 N N . THR A 1 70 ? -7.332 13.859 15.531 1 94.38 70 THR A N 1
ATOM 551 C CA . THR A 1 70 ? -6.527 14.312 16.656 1 94.38 70 THR A CA 1
ATOM 552 C C . THR A 1 70 ? -5.715 13.156 17.234 1 94.38 70 THR A C 1
ATOM 554 O O . THR A 1 70 ? -5.082 13.297 18.281 1 94.38 70 THR A O 1
ATOM 557 N N . ALA A 1 71 ? -5.824 12 16.625 1 98 71 ALA A N 1
ATOM 558 C CA . ALA A 1 71 ? -5.07 10.859 17.125 1 98 71 ALA A CA 1
ATOM 559 C C . ALA A 1 71 ? -3.568 11.062 16.938 1 98 71 ALA A C 1
ATOM 561 O O . 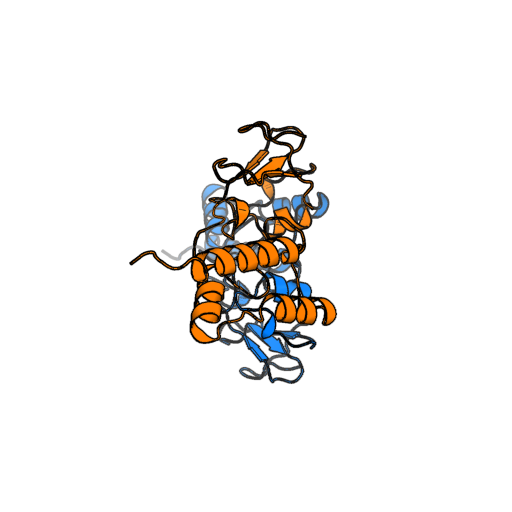ALA A 1 71 ? -3.123 11.445 15.852 1 98 71 ALA A O 1
ATOM 562 N N . ASP A 1 72 ? -2.803 10.688 17.922 1 98.44 72 ASP A N 1
ATOM 563 C CA . ASP A 1 72 ? -1.368 10.953 17.922 1 98.44 72 ASP A CA 1
ATOM 564 C C . ASP A 1 72 ? -0.626 9.969 17.016 1 98.44 72 ASP A C 1
ATOM 566 O O . ASP A 1 72 ? 0.49 10.242 16.578 1 98.44 72 ASP A O 1
ATOM 570 N N . GLN A 1 73 ? -1.21 8.844 16.797 1 98.5 73 GLN A N 1
ATOM 571 C CA . GLN A 1 73 ? -0.425 7.77 16.203 1 98.5 73 GLN A CA 1
ATOM 572 C C . GLN A 1 73 ? -0.82 7.559 14.734 1 98.5 73 GLN A C 1
ATOM 574 O O . GLN A 1 73 ? -0.196 6.766 14.031 1 98.5 73 GLN A O 1
ATOM 579 N N . VAL A 1 74 ? -1.923 8.25 14.258 1 98.81 74 VAL A N 1
ATOM 580 C CA . VAL A 1 74 ? -2.389 8.102 12.883 1 98.81 74 VAL A CA 1
ATOM 581 C C . VAL A 1 74 ? -1.649 9.086 11.977 1 98.81 74 VAL A C 1
ATOM 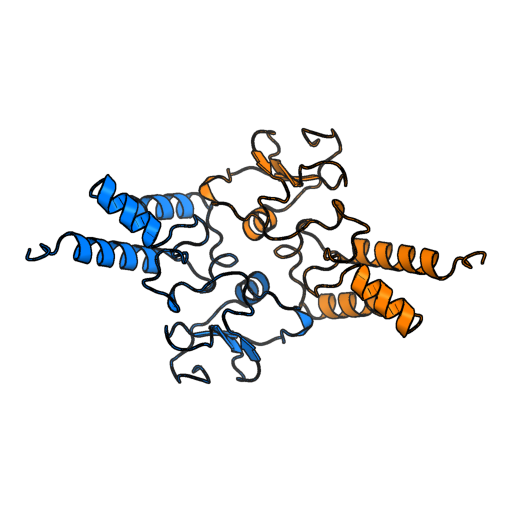583 O O . VAL A 1 74 ? -1.478 10.25 12.328 1 98.81 74 VAL A O 1
ATOM 586 N N . PHE A 1 75 ? -1.223 8.633 10.852 1 98.88 75 PHE A N 1
ATOM 587 C CA . PHE A 1 75 ? -0.448 9.469 9.945 1 98.88 75 PHE A CA 1
ATOM 588 C C . PHE A 1 75 ? -1.284 10.641 9.445 1 98.88 75 PHE A C 1
ATOM 590 O O . PHE A 1 75 ? -2.463 10.477 9.125 1 98.88 75 PHE A O 1
ATOM 597 N N . VAL A 1 76 ? -0.689 11.781 9.367 1 98.88 76 VAL A N 1
ATOM 598 C CA . VAL A 1 76 ? -1.257 12.914 8.648 1 98.88 76 VAL A CA 1
ATOM 599 C C . VAL A 1 76 ? -0.501 13.125 7.336 1 98.88 76 VAL A C 1
ATOM 601 O O . VAL A 1 76 ? -1.035 13.711 6.391 1 98.88 76 VAL A O 1
ATOM 604 N N . CYS A 1 77 ? 0.683 12.695 7.262 1 98.88 77 CYS A N 1
ATOM 605 C CA . CYS A 1 77 ? 1.507 12.57 6.066 1 98.88 77 CYS A CA 1
ATOM 606 C C . CYS A 1 77 ? 1.938 11.125 5.848 1 98.88 77 CYS A C 1
ATOM 608 O O . CYS A 1 77 ? 2.783 10.609 6.582 1 98.88 77 CYS A O 1
ATOM 610 N N . TYR A 1 78 ? 1.498 10.492 4.879 1 98.88 78 TYR A N 1
ATOM 611 C CA . TYR A 1 78 ? 1.668 9.055 4.691 1 98.88 78 TYR A CA 1
ATOM 612 C C . TYR A 1 78 ? 2.99 8.75 4 1 98.88 78 TYR A C 1
ATOM 614 O O . TYR A 1 78 ? 3.615 7.719 4.273 1 98.88 78 TYR A O 1
ATOM 622 N N . CYS A 1 79 ? 3.416 9.648 3.127 1 98.88 79 CYS A N 1
ATOM 623 C CA . CYS A 1 79 ? 4.668 9.453 2.406 1 98.88 79 CYS A CA 1
ATOM 624 C C . CYS A 1 79 ? 5.863 9.586 3.346 1 98.88 79 CYS A C 1
ATOM 626 O O . CYS A 1 79 ? 6.785 8.766 3.303 1 98.88 79 CYS A O 1
ATOM 628 N N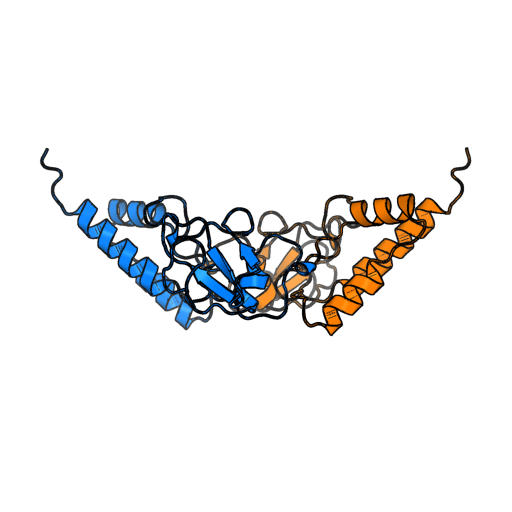 . PHE A 1 80 ? 5.793 10.555 4.25 1 98.75 80 PHE A N 1
ATOM 629 C CA . PHE A 1 80 ? 6.93 10.789 5.137 1 98.75 80 PHE A CA 1
ATOM 630 C C . PHE A 1 80 ? 6.633 10.289 6.543 1 98.75 80 PHE A C 1
ATOM 632 O O . PHE A 1 80 ? 7.496 10.344 7.422 1 98.75 80 PHE A O 1
ATOM 639 N N . ARG A 1 81 ? 5.387 9.844 6.84 1 98.69 81 ARG A N 1
ATOM 640 C CA . ARG A 1 81 ? 4.957 9.148 8.047 1 98.69 81 ARG A CA 1
ATOM 641 C C . ARG A 1 81 ? 4.965 10.078 9.25 1 98.69 81 ARG A C 1
ATOM 643 O O . ARG A 1 81 ? 5.395 9.688 10.344 1 98.69 81 ARG A O 1
ATOM 650 N N . HIS A 1 82 ? 4.629 11.328 9 1 98.75 82 HIS A N 1
ATOM 651 C CA . HIS A 1 82 ? 4.395 12.242 10.117 1 98.75 82 HIS A CA 1
ATOM 652 C C . HIS A 1 82 ? 3.035 11.984 10.758 1 98.75 82 HIS A C 1
ATOM 654 O O . HIS A 1 82 ? 2.057 11.703 10.062 1 98.75 82 HIS A O 1
ATOM 660 N N . THR A 1 83 ? 2.969 12.148 12.047 1 98.88 83 THR A N 1
ATOM 661 C CA . THR A 1 83 ? 1.735 12.07 12.828 1 98.88 83 THR A CA 1
ATOM 662 C C . THR A 1 83 ? 1.54 13.336 13.656 1 98.88 83 THR A C 1
ATOM 664 O O . THR A 1 83 ? 2.492 14.086 13.891 1 98.88 83 THR A O 1
ATOM 667 N N . PRO A 1 84 ? 0.266 13.594 14.031 1 98.75 84 PRO A N 1
ATOM 668 C CA . PRO A 1 84 ? 0.101 14.688 15 1 98.75 84 PRO A CA 1
ATOM 669 C C . PRO A 1 84 ? 1.001 14.523 16.219 1 98.75 84 PRO A C 1
ATOM 671 O O . PRO A 1 84 ? 1.551 15.516 16.719 1 98.75 84 PRO A O 1
ATOM 674 N N . GLY A 1 85 ? 1.177 13.305 16.688 1 98.75 85 GLY A N 1
ATOM 675 C CA . GLY A 1 85 ? 2.061 13.055 17.812 1 98.75 85 GLY A CA 1
ATOM 676 C C . GLY A 1 85 ? 3.498 13.461 17.547 1 98.75 85 GLY A C 1
ATOM 677 O O . GLY A 1 85 ? 4.129 14.109 18.375 1 98.75 85 GLY A O 1
ATOM 678 N N . SER A 1 86 ? 4.035 13.031 16.422 1 98.56 86 SER A N 1
ATOM 679 C CA . SER A 1 86 ? 5.414 13.375 16.078 1 98.56 86 SER A CA 1
ATOM 680 C C . SER A 1 86 ? 5.578 14.883 15.922 1 98.56 86 SER A C 1
ATOM 682 O O . SER A 1 86 ? 6.613 15.445 16.281 1 98.56 86 SER A O 1
ATOM 684 N N . ILE A 1 87 ? 4.602 15.547 15.328 1 98.62 87 ILE A N 1
ATOM 685 C CA . ILE A 1 87 ? 4.641 16.984 15.148 1 98.62 87 ILE A CA 1
ATOM 686 C C . ILE A 1 87 ? 4.594 17.688 16.5 1 98.62 87 ILE A C 1
ATOM 688 O O . ILE A 1 87 ? 5.34 18.641 16.75 1 98.62 87 ILE A O 1
ATOM 692 N N . ARG A 1 88 ? 3.688 17.203 17.359 1 98.5 88 ARG A N 1
ATOM 693 C CA . ARG A 1 88 ? 3.602 17.734 18.719 1 98.5 88 ARG A CA 1
ATOM 694 C C . ARG A 1 88 ? 4.949 17.656 19.422 1 98.5 88 ARG A C 1
ATOM 696 O O . ARG A 1 88 ? 5.391 18.625 20.047 1 98.5 88 ARG A O 1
ATOM 703 N N . GLN A 1 89 ? 5.562 16.531 19.344 1 98.31 89 GLN A N 1
ATOM 704 C CA . GLN A 1 89 ? 6.863 16.328 19.969 1 98.31 89 GLN A CA 1
ATOM 705 C C . GLN A 1 89 ? 7.891 17.328 19.438 1 98.31 89 GLN A C 1
ATOM 707 O O . GLN A 1 89 ? 8.695 17.859 20.188 1 98.31 89 GLN A O 1
ATOM 712 N N . GLU A 1 90 ? 7.883 17.5 18.156 1 98.19 90 GLU A N 1
ATOM 713 C CA . GLU A 1 90 ? 8.797 18.453 17.547 1 98.19 90 GLU A CA 1
ATOM 714 C C . GLU A 1 90 ? 8.539 19.859 18.078 1 98.19 90 GLU A C 1
ATOM 716 O O . GLU A 1 90 ? 9.484 20.578 18.422 1 98.19 90 GLU A O 1
ATOM 721 N N . LEU A 1 91 ? 7.328 20.281 18.141 1 98.19 91 LEU A N 1
ATOM 722 C CA . LEU A 1 91 ? 6.957 21.609 18.641 1 98.19 91 LEU A CA 1
ATOM 723 C C . LEU A 1 91 ? 7.414 21.781 20.078 1 98.19 91 LEU A C 1
ATOM 725 O O . LEU A 1 91 ? 7.949 22.844 20.438 1 98.19 91 LEU A O 1
ATOM 729 N N . LEU A 1 92 ? 7.172 20.781 20.859 1 97.56 92 LEU A N 1
ATOM 730 C CA . LEU A 1 92 ? 7.566 20.859 22.266 1 97.56 92 LEU A CA 1
ATOM 731 C C . LEU A 1 92 ? 9.086 20.953 22.391 1 97.56 92 LEU A C 1
ATOM 733 O O . LEU A 1 92 ? 9.594 21.703 23.219 1 97.56 92 LEU A O 1
ATOM 737 N N . ALA A 1 93 ? 9.773 20.219 21.594 1 97.69 93 ALA A N 1
ATOM 738 C CA . ALA A 1 93 ? 11.227 20.125 21.703 1 97.69 93 ALA A CA 1
ATOM 739 C C . ALA A 1 93 ? 11.898 21.359 21.094 1 97.69 93 ALA A C 1
ATOM 741 O O . ALA A 1 93 ? 12.914 21.844 21.594 1 97.69 93 ALA A O 1
ATOM 742 N N . GLN A 1 94 ? 11.336 21.891 20.016 1 97.06 94 GLN A N 1
ATOM 743 C CA . GLN A 1 94 ? 12.062 22.891 19.219 1 97.06 94 GLN A CA 1
ATOM 744 C C . GLN A 1 94 ? 11.352 24.234 19.234 1 97.06 94 GLN A C 1
ATOM 746 O O . GLN A 1 94 ? 11.898 25.234 18.781 1 97.06 94 GLN A O 1
ATOM 751 N N . GLY A 1 95 ? 10.148 24.234 19.672 1 95.5 95 GLY A N 1
ATOM 752 C CA . GLY A 1 95 ? 9.375 25.469 19.703 1 95.5 95 GLY A CA 1
ATOM 753 C C . GLY A 1 95 ? 8.727 25.797 18.359 1 95.5 95 GLY A C 1
ATOM 754 O O . GLY A 1 95 ? 7.883 26.688 18.281 1 95.5 95 GLY A O 1
ATOM 755 N N . GLN A 1 96 ? 9.219 25.125 17.328 1 96.38 96 GLN A N 1
ATOM 756 C CA . GLN A 1 96 ? 8.664 25.297 15.992 1 96.38 96 GLN A CA 1
ATOM 757 C C . GLN A 1 96 ? 8.695 23.984 15.211 1 96.38 96 GLN A C 1
ATOM 759 O O . GLN A 1 96 ? 9.469 23.078 15.539 1 96.38 96 GLN A O 1
ATOM 764 N N . SER A 1 97 ? 7.805 23.906 14.242 1 97.62 97 SER A N 1
ATOM 765 C CA . SER A 1 97 ? 7.789 22.703 13.398 1 97.62 97 SER A CA 1
ATOM 766 C C . SER A 1 97 ? 8.359 23 12.016 1 97.62 97 SER A C 1
ATOM 768 O O . SER A 1 97 ? 8.086 24.047 11.43 1 97.62 97 SER A O 1
ATOM 770 N N . SER A 1 98 ? 9.109 22.062 11.477 1 97.88 98 SER A N 1
ATOM 771 C CA . SER A 1 98 ? 9.68 22.172 10.133 1 97.88 98 SER A CA 1
ATOM 772 C C . SER A 1 98 ? 8.992 21.203 9.164 1 97.88 98 SER A C 1
ATOM 774 O O . SER A 1 98 ? 9.461 21.016 8.039 1 97.88 98 SER A O 1
ATOM 776 N N . VAL A 1 99 ? 7.898 20.609 9.586 1 98.5 99 VAL A N 1
ATOM 777 C CA . VAL A 1 99 ? 7.309 19.5 8.852 1 98.5 99 VAL A CA 1
ATOM 778 C C . VAL A 1 99 ? 6.738 20 7.527 1 98.5 99 VAL A C 1
ATOM 780 O O . VAL A 1 99 ? 6.875 19.344 6.496 1 98.5 99 VAL A O 1
ATOM 783 N N . VAL A 1 100 ? 6.066 21.156 7.484 1 98.69 100 VAL A N 1
ATOM 784 C CA . VAL A 1 100 ? 5.473 21.703 6.27 1 98.69 100 VAL A CA 1
ATOM 785 C C . VAL A 1 100 ? 6.562 21.969 5.234 1 98.69 100 VAL A C 1
ATOM 787 O O . VAL A 1 100 ? 6.43 21.578 4.07 1 98.69 100 VAL A O 1
ATOM 790 N N . GLU A 1 101 ? 7.691 22.578 5.672 1 98.19 101 GLU A N 1
ATOM 791 C CA . GLU A 1 101 ? 8.82 22.844 4.793 1 98.19 101 GLU A CA 1
ATOM 792 C C . GLU A 1 101 ? 9.43 21.547 4.27 1 98.19 101 GLU A C 1
ATOM 794 O O . GLU A 1 101 ? 9.82 21.453 3.1 1 98.19 101 GLU A O 1
ATOM 799 N N . ALA A 1 102 ? 9.555 20.578 5.16 1 97.56 102 ALA A N 1
ATOM 800 C CA . ALA A 1 102 ? 10.117 19.281 4.773 1 97.56 102 ALA A CA 1
ATOM 801 C C . ALA A 1 102 ? 9.266 18.609 3.703 1 97.56 102 ALA A C 1
ATOM 803 O O . ALA A 1 102 ? 9.797 18.062 2.73 1 97.56 102 ALA A O 1
ATOM 804 N N . ILE A 1 103 ? 7.965 18.672 3.871 1 98.56 103 ILE A N 1
ATOM 805 C CA . ILE A 1 103 ? 7.047 18.047 2.922 1 98.56 103 ILE A CA 1
ATOM 806 C C . ILE A 1 103 ? 7.105 18.797 1.589 1 98.56 103 ILE A C 1
ATOM 808 O O . ILE A 1 103 ? 7.129 18.172 0.525 1 98.56 103 ILE A O 1
ATOM 812 N N . GLN A 1 104 ? 7.129 20.141 1.601 1 98.5 104 GLN A N 1
ATOM 813 C CA . GLN A 1 104 ? 7.246 20.922 0.376 1 98.5 104 GLN A CA 1
ATOM 814 C C . GLN A 1 104 ? 8.523 20.578 -0.382 1 98.5 104 GLN A C 1
ATOM 816 O O . GLN A 1 104 ? 8.516 20.469 -1.61 1 98.5 104 GLN A O 1
ATOM 821 N N . ALA A 1 105 ? 9.641 20.422 0.339 1 97.69 105 ALA A N 1
ATOM 822 C CA . ALA A 1 105 ? 10.898 20.016 -0.28 1 97.69 105 ALA A CA 1
ATOM 823 C C . ALA A 1 105 ? 10.766 18.625 -0.924 1 97.69 105 ALA A C 1
ATOM 825 O O . ALA A 1 105 ? 11.281 18.406 -2.021 1 97.69 105 ALA A O 1
ATOM 826 N N . GLY A 1 106 ? 10.102 17.688 -0.242 1 97.25 106 GLY A N 1
ATOM 827 C CA . GLY A 1 106 ? 9.875 16.359 -0.795 1 97.25 106 GLY A CA 1
ATOM 828 C C . GLY A 1 106 ? 9.023 16.375 -2.053 1 97.25 106 GLY A C 1
ATOM 829 O O . GLY A 1 106 ? 9.305 15.648 -3.006 1 97.25 106 GLY A O 1
ATOM 830 N N . ILE A 1 107 ? 7.949 17.203 -2.041 1 97.81 107 ILE A N 1
ATOM 831 C CA . ILE A 1 107 ? 7.117 17.375 -3.225 1 97.81 107 ILE A CA 1
ATOM 832 C C . ILE A 1 107 ? 7.977 17.844 -4.395 1 97.81 107 ILE A C 1
ATOM 834 O O . ILE A 1 107 ? 7.918 17.266 -5.484 1 97.81 107 ILE A O 1
ATOM 838 N N . ALA A 1 108 ? 8.805 18.859 -4.18 1 97.06 108 ALA A N 1
ATOM 839 C CA . ALA A 1 108 ? 9.656 19.438 -5.219 1 97.06 108 ALA A CA 1
ATOM 840 C C . ALA A 1 108 ? 10.633 18.391 -5.762 1 97.06 108 ALA A C 1
ATOM 842 O O . ALA A 1 108 ? 10.961 18.406 -6.949 1 97.06 108 ALA A O 1
ATOM 843 N N . ALA A 1 109 ? 11.062 17.516 -4.926 1 96.12 109 ALA A N 1
ATOM 844 C CA . ALA A 1 109 ? 12.055 16.516 -5.301 1 96.12 109 ALA A CA 1
ATOM 845 C C . ALA A 1 109 ? 11.383 15.281 -5.902 1 96.12 109 ALA A C 1
ATOM 847 O O . ALA A 1 109 ? 12.047 14.312 -6.266 1 96.12 109 ALA A O 1
ATOM 848 N N . GLY A 1 110 ? 10.039 15.289 -5.977 1 95.62 110 GLY A N 1
ATOM 849 C CA . GLY A 1 110 ? 9.32 14.164 -6.555 1 95.62 110 GLY A CA 1
ATOM 850 C C . GLY A 1 110 ? 9.352 12.93 -5.676 1 95.62 110 GLY A C 1
ATOM 851 O O . GLY A 1 110 ? 9.32 11.805 -6.176 1 95.62 110 GLY A O 1
ATOM 852 N N . GLN A 1 111 ? 9.414 13.109 -4.324 1 97.06 111 GLN A N 1
ATOM 853 C CA . GLN A 1 111 ? 9.539 11.992 -3.395 1 97.06 111 GLN A CA 1
ATOM 854 C C . GLN A 1 111 ? 8.172 11.438 -3.012 1 97.06 111 GLN A C 1
ATOM 856 O O . GLN A 1 111 ? 8.055 10.273 -2.613 1 97.06 111 GLN A O 1
ATOM 861 N N . CYS A 1 112 ? 7.156 12.266 -3.186 1 98.19 112 CYS A N 1
ATOM 862 C CA . CYS A 1 112 ? 5.848 11.922 -2.645 1 98.19 112 CYS A CA 1
ATOM 863 C C . CYS A 1 112 ? 5.125 10.938 -3.555 1 98.19 112 CYS A C 1
ATOM 865 O O . CYS A 1 112 ? 5.469 10.805 -4.73 1 98.19 112 CYS A O 1
ATOM 867 N N . ALA A 1 113 ? 4.25 10.188 -3.012 1 98.69 113 ALA A N 1
ATOM 868 C CA . ALA A 1 113 ? 3.387 9.234 -3.703 1 98.69 113 ALA A CA 1
ATOM 869 C C . ALA A 1 113 ? 1.99 9.211 -3.084 1 98.69 113 ALA A C 1
ATOM 871 O O . ALA A 1 113 ? 1.439 8.141 -2.822 1 98.69 113 ALA A O 1
ATOM 872 N N . CYS A 1 114 ? 1.399 10.359 -2.869 1 98.81 114 CYS A N 1
ATOM 873 C CA . CYS A 1 114 ? 0.146 10.492 -2.137 1 98.81 114 CYS A CA 1
ATOM 874 C C . CYS A 1 114 ? -0.977 9.727 -2.828 1 98.81 114 CYS A C 1
ATOM 876 O O . CYS A 1 114 ? -1.876 9.203 -2.166 1 98.81 114 CYS A O 1
ATOM 878 N N . GLU A 1 115 ? -0.934 9.602 -4.145 1 98.62 115 GLU A N 1
ATOM 879 C CA . GLU A 1 115 ? -1.991 8.945 -4.902 1 98.62 115 GLU A CA 1
ATOM 880 C C . GLU A 1 115 ? -2.061 7.453 -4.57 1 98.62 115 GLU A C 1
ATOM 882 O O . GLU A 1 115 ? -3.084 6.809 -4.801 1 98.62 115 GLU A O 1
ATOM 887 N N . ILE A 1 116 ? -0.92 6.871 -3.926 1 98.81 116 ILE A N 1
ATOM 888 C CA . ILE A 1 116 ? -0.948 5.438 -3.662 1 98.81 116 ILE A CA 1
ATOM 889 C C . ILE A 1 116 ? -0.64 5.18 -2.189 1 98.81 116 ILE A C 1
ATOM 891 O O . ILE A 1 116 ? -0.654 4.031 -1.737 1 98.81 116 ILE A O 1
ATOM 895 N N . ARG A 1 117 ? -0.367 6.242 -1.391 1 98.88 117 ARG A N 1
ATOM 896 C CA . ARG A 1 117 ? -0.056 6.023 0.018 1 98.88 117 ARG A CA 1
ATOM 897 C C . ARG A 1 117 ? -1.085 6.703 0.917 1 98.88 117 ARG A C 1
ATOM 899 O O . ARG A 1 117 ? -1.275 6.297 2.066 1 98.88 117 ARG A O 1
ATOM 906 N N . ASN A 1 118 ? -1.715 7.773 0.416 1 98.88 118 ASN A N 1
ATOM 907 C CA . ASN A 1 118 ? -2.678 8.57 1.171 1 98.88 118 ASN A CA 1
ATOM 908 C C . ASN A 1 118 ? -4.113 8.141 0.876 1 98.88 118 ASN A C 1
ATOM 910 O O . ASN A 1 118 ? -4.586 8.266 -0.255 1 98.88 118 ASN A O 1
ATOM 914 N N . PRO A 1 119 ? -4.859 7.711 1.888 1 98.88 119 PRO A N 1
ATOM 915 C CA . PRO A 1 119 ? -6.23 7.266 1.635 1 98.88 119 PRO A CA 1
ATOM 916 C C . PRO A 1 119 ? -7.086 8.336 0.962 1 98.88 119 PRO A C 1
ATOM 918 O O . PRO A 1 119 ? -8.008 8.016 0.205 1 98.88 119 PRO A O 1
ATOM 921 N N . GLN A 1 120 ? -6.785 9.57 1.167 1 98.69 120 GLN A N 1
ATOM 922 C CA . GLN A 1 120 ? -7.59 10.609 0.544 1 98.69 120 GLN A CA 1
ATOM 923 C C . GLN A 1 120 ? -7.27 10.742 -0.942 1 98.69 120 GLN A C 1
ATOM 925 O O . GLN A 1 120 ? -8.023 11.359 -1.693 1 98.69 120 GLN A O 1
ATOM 930 N N . GLY A 1 121 ? -6.102 10.18 -1.413 1 98.69 121 GLY A N 1
ATOM 931 C CA . GLY A 1 121 ? -5.77 10.102 -2.826 1 98.69 121 GLY A CA 1
ATOM 932 C C . GLY A 1 121 ? -5.125 11.359 -3.361 1 98.69 121 GLY A C 1
ATOM 933 O O . GLY A 1 121 ? -4.891 11.484 -4.566 1 98.69 121 GLY A O 1
ATOM 934 N N . SER A 1 122 ? -4.855 12.336 -2.471 1 98.56 122 SER A N 1
ATOM 935 C CA . SER A 1 122 ? -4.258 13.609 -2.859 1 98.56 122 SER A CA 1
ATOM 936 C C . SER A 1 122 ? -3.264 14.102 -1.811 1 98.56 122 SER A C 1
ATOM 938 O O . SER A 1 122 ? -3.166 13.523 -0.726 1 98.56 122 SER A O 1
ATOM 940 N N . CYS A 1 123 ? -2.564 15.133 -2.162 1 98.62 123 CYS A N 1
ATOM 941 C CA . CYS A 1 123 ? -1.505 15.695 -1.331 1 98.62 123 CYS A CA 1
ATOM 942 C C . CYS A 1 123 ? -2.018 16 0.07 1 98.62 123 CYS A C 1
ATOM 944 O O . CYS A 1 123 ? -3.113 16.547 0.229 1 98.62 123 CYS A O 1
ATOM 946 N N . CYS A 1 124 ? -1.227 15.719 1.062 1 98.44 124 CYS A N 1
ATOM 947 C CA . CYS A 1 124 ? -1.608 15.852 2.463 1 98.44 124 CYS A CA 1
ATOM 948 C C . CYS A 1 124 ? -1.224 17.219 3.008 1 98.44 124 CYS A C 1
ATOM 950 O O . CYS A 1 124 ? -1.493 17.531 4.168 1 98.44 124 CYS A O 1
ATOM 952 N N . LEU A 1 125 ? -0.571 18.078 2.234 1 98.56 125 LEU A N 1
ATOM 953 C CA . LEU A 1 125 ? 0.011 19.328 2.736 1 98.56 125 LEU A CA 1
ATOM 954 C C . LEU A 1 125 ? -1.034 20.156 3.469 1 98.56 125 LEU A C 1
ATOM 956 O O . LEU A 1 125 ? -0.757 20.719 4.535 1 98.56 125 LEU A O 1
ATOM 960 N N . GLY A 1 126 ? -2.174 20.25 2.889 1 98.38 126 GLY A N 1
ATOM 961 C CA . GLY A 1 126 ? -3.234 20.984 3.57 1 98.38 126 GLY A CA 1
ATOM 962 C C . GLY A 1 126 ? -3.561 20.422 4.938 1 98.38 126 GLY A C 1
ATOM 963 O O . GLY A 1 126 ? -3.723 21.172 5.902 1 98.38 126 GLY A O 1
ATOM 964 N N . ASN A 1 127 ? -3.736 19.125 5.094 1 98.69 127 ASN A N 1
ATOM 965 C CA . ASN A 1 127 ? -3.996 18.453 6.367 1 98.69 127 ASN A CA 1
ATOM 966 C C . ASN A 1 127 ? -2.893 18.734 7.383 1 98.69 127 ASN A C 1
ATOM 968 O O . ASN A 1 127 ? -3.172 19.016 8.547 1 98.69 127 ASN A O 1
ATOM 972 N N . VAL A 1 128 ? -1.65 18.641 6.926 1 98.81 128 VAL A N 1
ATOM 973 C CA . VAL A 1 128 ? -0.498 18.812 7.805 1 98.81 128 VAL A CA 1
ATOM 974 C C . VAL A 1 128 ? -0.446 20.266 8.297 1 98.81 128 VAL A C 1
ATOM 976 O O . VAL A 1 128 ? -0.244 20.516 9.484 1 98.81 128 VAL A O 1
ATOM 979 N N . THR A 1 129 ? -0.637 21.203 7.402 1 98.75 129 THR A N 1
ATOM 980 C CA . THR A 1 129 ? -0.641 22.609 7.773 1 98.75 129 THR A CA 1
ATOM 981 C C . THR A 1 129 ? -1.699 22.891 8.836 1 98.75 129 THR A C 1
ATOM 983 O O . THR A 1 129 ? -1.422 23.547 9.836 1 98.75 129 THR A O 1
ATOM 986 N N . ALA A 1 130 ? -2.871 22.375 8.625 1 98.5 130 ALA A N 1
ATOM 987 C CA . ALA A 1 130 ? -3.945 22.547 9.602 1 98.5 130 ALA A CA 1
ATOM 988 C C . ALA A 1 130 ? -3.574 21.906 10.938 1 98.5 130 ALA A C 1
ATOM 990 O O . ALA A 1 130 ? -3.861 22.469 12 1 98.5 130 ALA A O 1
ATOM 991 N N . THR A 1 131 ? -2.99 20.719 10.891 1 98.69 131 THR A N 1
ATOM 992 C CA . THR A 1 131 ? -2.57 20.01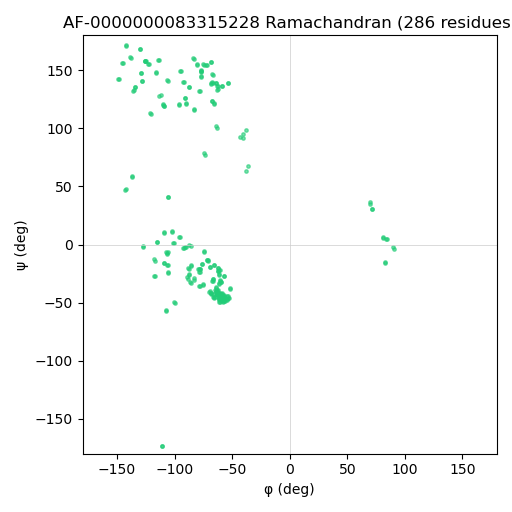6 12.094 1 98.69 131 THR A CA 1
ATOM 993 C C . THR A 1 131 ? -1.534 20.844 12.859 1 98.69 131 THR A C 1
ATOM 995 O O . THR A 1 131 ? -1.637 21 14.078 1 98.69 131 THR A O 1
ATOM 998 N N . VAL A 1 132 ? -0.567 21.391 12.172 1 98.56 132 VAL A N 1
ATOM 999 C CA . VAL A 1 132 ? 0.475 22.203 12.797 1 98.56 132 VAL A CA 1
ATOM 1000 C C . VAL A 1 132 ? -0.151 23.422 13.461 1 98.56 132 VAL A C 1
ATOM 1002 O O . VAL A 1 132 ? 0.145 23.719 14.625 1 98.56 132 VAL A O 1
ATOM 1005 N N . ARG A 1 133 ? -1.004 24.078 12.773 1 97.94 133 ARG A N 1
ATOM 1006 C CA . ARG A 1 133 ? -1.667 25.266 13.312 1 97.94 133 ARG A CA 1
ATOM 1007 C C . ARG A 1 133 ? -2.443 24.922 14.578 1 97.94 133 ARG A C 1
ATOM 1009 O O . ARG A 1 133 ? -2.375 25.656 15.57 1 97.94 133 ARG A O 1
ATOM 1016 N N . ARG A 1 134 ? -3.162 23.922 14.523 1 97.88 134 ARG A N 1
ATOM 1017 C CA . ARG A 1 134 ? -3.941 23.484 15.68 1 97.88 134 ARG A CA 1
ATOM 1018 C C . ARG A 1 134 ? -3.039 23.219 16.875 1 97.88 134 ARG A C 1
ATOM 1020 O O . ARG A 1 134 ? -3.316 23.672 17.984 1 97.88 134 ARG A O 1
ATOM 1027 N N . LEU A 1 135 ? -2.031 22.484 16.656 1 98.06 135 LEU A N 1
ATOM 1028 C CA . LEU A 1 135 ? -1.13 22.094 17.734 1 98.06 135 LEU A CA 1
ATOM 1029 C C . LEU A 1 135 ? -0.421 23.328 18.312 1 98.06 135 LEU A C 1
ATOM 1031 O O . LEU A 1 135 ? -0.236 23.422 19.516 1 98.06 135 LEU A O 1
ATOM 1035 N N . GLU A 1 136 ? -0.019 24.25 17.438 1 97.44 136 GLU A N 1
ATOM 1036 C CA . GLU A 1 136 ? 0.593 25.484 17.906 1 97.44 136 GLU A CA 1
ATOM 1037 C C . GLU A 1 136 ? -0.36 26.266 18.797 1 97.44 136 GLU A C 1
ATOM 1039 O O . GLU A 1 136 ? 0.051 26.797 19.844 1 97.44 136 GLU A O 1
ATOM 1044 N N . ALA A 1 137 ? -1.58 26.328 18.438 1 96.62 137 ALA A N 1
ATOM 1045 C CA . ALA A 1 137 ? -2.59 27.016 19.25 1 96.62 137 ALA A CA 1
ATOM 1046 C C . ALA A 1 137 ? -2.781 26.328 20.594 1 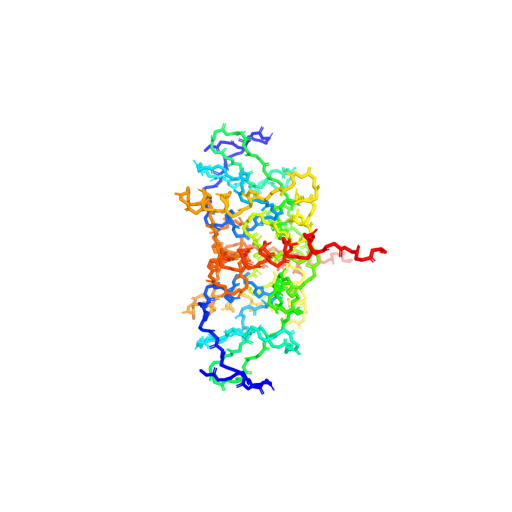96.62 137 ALA A C 1
ATOM 1048 O O . ALA A 1 137 ? -2.934 27 21.625 1 96.62 137 ALA A O 1
ATOM 1049 N N . GLU A 1 138 ? -2.809 25.062 20.609 1 95.38 138 GLU A N 1
ATOM 1050 C CA . GLU A 1 138 ? -2.992 24.281 21.844 1 95.38 138 GLU A CA 1
ATOM 1051 C C . GLU A 1 138 ? -1.823 24.484 22.797 1 95.38 138 GLU A C 1
ATOM 1053 O O . GLU A 1 138 ? -2.01 24.5 24.016 1 95.38 138 GLU A O 1
ATOM 1058 N N . LEU A 1 139 ? -0.635 24.594 22.266 1 94.31 139 LEU A N 1
ATOM 1059 C CA . LEU A 1 139 ? 0.572 24.641 23.094 1 94.31 139 LEU A CA 1
ATOM 1060 C C . LEU A 1 139 ? 0.878 26.062 23.516 1 94.31 139 LEU A C 1
ATOM 1062 O O . LEU A 1 139 ? 1.631 26.281 24.469 1 94.31 139 LEU A O 1
ATOM 1066 N N . THR A 1 140 ? 0.495 27.156 22.828 1 86.69 140 THR A N 1
ATOM 1067 C CA . THR A 1 140 ? 0.694 28.547 23.234 1 86.69 140 THR A CA 1
ATOM 1068 C C . THR A 1 140 ? -0.406 28.984 24.203 1 86.69 140 THR A C 1
ATOM 1070 O O . THR A 1 140 ? -0.23 29.938 24.953 1 86.69 140 THR A O 1
ATOM 1073 N N . THR A 1 141 ? -1.598 28.547 24.219 1 72 141 THR A N 1
ATOM 1074 C CA . THR A 1 141 ? -2.617 28.938 25.172 1 72 141 THR A CA 1
ATOM 1075 C C . THR A 1 141 ? -2.221 28.516 26.594 1 72 141 THR A C 1
ATOM 1077 O O . THR A 1 141 ? -2.004 27.328 26.844 1 72 141 THR A O 1
ATOM 1080 N N . PRO A 1 142 ? -1.697 29.516 27.516 1 58.97 142 PRO A N 1
ATOM 1081 C CA . PRO A 1 142 ? -1.259 29.328 28.906 1 58.97 142 PRO A CA 1
ATOM 1082 C C . PRO A 1 142 ? -2.172 28.391 29.688 1 58.97 142 PRO A C 1
ATOM 1084 O O . PRO A 1 142 ? -3.398 28.484 29.578 1 58.97 142 PRO A O 1
ATOM 1087 N N . VAL A 1 143 ? -1.798 27.047 29.75 1 51.84 143 VAL A N 1
ATOM 1088 C CA . VAL A 1 143 ? -2.549 26.297 30.75 1 51.84 143 VAL A CA 1
ATOM 1089 C C . VAL A 1 143 ? -2.73 27.125 32 1 51.84 143 VAL A C 1
ATOM 1091 O O . VAL A 1 143 ? -1.756 27.625 32.562 1 51.84 143 VAL A O 1
ATOM 1094 N N . ALA A 1 144 ? -3.881 27.906 32.094 1 47.03 144 ALA A N 1
ATOM 1095 C CA . ALA A 1 144 ? -4.191 28.469 33.406 1 47.03 144 ALA A CA 1
ATOM 1096 C C . ALA A 1 144 ? -3.814 27.484 34.531 1 47.03 144 ALA A C 1
ATOM 1098 O O . ALA A 1 144 ? -4.363 26.391 34.625 1 47.03 144 ALA A O 1
ATOM 1099 N N . GLY A 1 145 ? -2.604 27.188 34.781 1 34.09 145 GLY A N 1
ATOM 1100 C CA . GLY A 1 145 ? -2.443 26.734 36.125 1 34.09 145 GLY A CA 1
ATOM 1101 C C . GLY A 1 145 ? -3.061 27.672 37.156 1 34.09 145 GLY A C 1
ATOM 1102 O O . GLY A 1 145 ? -3.174 28.875 36.906 1 34.09 145 GLY A O 1
ATOM 1103 N N . MET B 1 1 ? 22.391 -5.039 -12.891 1 91.88 1 MET B N 1
ATOM 1104 C CA . MET B 1 1 ? 23.203 -4.906 -11.68 1 91.88 1 MET B CA 1
ATOM 1105 C C . MET B 1 1 ? 22.953 -6.082 -10.734 1 91.88 1 MET B C 1
ATOM 1107 O O . MET B 1 1 ? 21.844 -6.609 -10.664 1 91.88 1 MET B O 1
ATOM 1111 N N . GLN B 1 2 ? 24.016 -6.398 -10.023 1 96.88 2 GLN B N 1
ATOM 1112 C CA . GLN B 1 2 ? 23.938 -7.57 -9.156 1 96.88 2 GLN B CA 1
ATOM 1113 C C . GLN B 1 2 ? 23.547 -7.176 -7.734 1 96.88 2 GLN B C 1
ATOM 1115 O O . GLN B 1 2 ? 23.891 -6.086 -7.27 1 96.88 2 GLN B O 1
ATOM 1120 N N . CYS B 1 3 ? 22.859 -8.086 -7.082 1 97.81 3 CYS B N 1
ATOM 1121 C CA . CYS B 1 3 ? 22.516 -7.926 -5.672 1 97.81 3 CYS B CA 1
ATOM 1122 C C . CYS B 1 3 ? 23.781 -7.879 -4.812 1 97.81 3 CYS B C 1
ATOM 1124 O O . CYS B 1 3 ? 24.656 -8.734 -4.953 1 97.81 3 CYS B O 1
ATOM 1126 N N . PRO B 1 4 ? 23.891 -6.965 -3.918 1 97.38 4 PRO B N 1
ATOM 1127 C CA . PRO B 1 4 ? 25.109 -6.82 -3.121 1 97.38 4 PRO B CA 1
ATOM 1128 C C . PRO B 1 4 ? 25.297 -7.953 -2.115 1 97.38 4 PRO B C 1
ATOM 1130 O O . PRO B 1 4 ? 26.375 -8.094 -1.53 1 97.38 4 PRO B O 1
ATOM 1133 N N . ARG B 1 5 ? 24.281 -8.719 -1.887 1 97.31 5 ARG B N 1
ATOM 1134 C CA . ARG B 1 5 ? 24.359 -9.781 -0.885 1 97.31 5 ARG B CA 1
ATOM 1135 C C . ARG B 1 5 ? 24.594 -11.133 -1.538 1 97.31 5 ARG B C 1
ATOM 1137 O O . ARG B 1 5 ? 25.547 -11.836 -1.189 1 97.31 5 ARG B O 1
ATOM 1144 N N . CYS B 1 6 ? 23.844 -11.516 -2.553 1 97.69 6 CYS B N 1
ATOM 1145 C CA . CYS B 1 6 ? 23.938 -12.875 -3.07 1 97.69 6 CYS B CA 1
ATOM 1146 C C . CYS B 1 6 ? 24.609 -12.891 -4.438 1 97.69 6 CYS B C 1
ATOM 1148 O O . CYS B 1 6 ? 24.906 -13.961 -4.977 1 97.69 6 CYS B O 1
ATOM 1150 N N . GLY B 1 7 ? 24.703 -11.789 -5.082 1 97.25 7 GLY B N 1
ATOM 1151 C CA . GLY B 1 7 ? 25.453 -11.688 -6.332 1 97.25 7 GLY B CA 1
ATOM 1152 C C . GLY B 1 7 ? 24.594 -11.977 -7.555 1 97.25 7 GLY B C 1
ATOM 1153 O O . GLY B 1 7 ? 25.062 -11.836 -8.688 1 97.25 7 GLY B O 1
ATOM 1154 N N . SER B 1 8 ? 23.359 -12.32 -7.43 1 97.62 8 SER B N 1
ATOM 1155 C CA . SER B 1 8 ? 22.484 -12.602 -8.562 1 97.62 8 SER B CA 1
ATOM 1156 C C . SER B 1 8 ? 22.062 -11.312 -9.258 1 97.62 8 SER B C 1
ATOM 1158 O O . SER B 1 8 ? 22.094 -10.234 -8.664 1 97.62 8 SER B O 1
ATOM 1160 N N . LYS B 1 9 ? 21.734 -11.484 -10.508 1 97.56 9 LYS B N 1
ATOM 1161 C CA . LYS B 1 9 ? 21.266 -10.328 -11.266 1 97.56 9 LYS B CA 1
ATOM 1162 C C . LYS B 1 9 ? 19.906 -9.852 -10.75 1 97.56 9 LYS B C 1
ATOM 1164 O O . LYS B 1 9 ? 18.953 -10.625 -10.695 1 97.56 9 LYS B O 1
ATOM 1169 N N . GLY B 1 10 ? 19.844 -8.609 -10.375 1 97.69 10 GLY B N 1
ATOM 1170 C CA . GLY B 1 10 ? 18.578 -8.016 -9.961 1 97.69 10 GLY B CA 1
ATOM 1171 C C . GLY B 1 10 ? 17.672 -7.668 -11.133 1 97.69 10 GLY B C 1
ATOM 1172 O O . GLY B 1 10 ? 18.156 -7.27 -12.195 1 97.69 10 GLY B O 1
ATOM 1173 N N . LYS B 1 11 ? 16.438 -7.738 -10.93 1 98.25 11 LYS B N 1
ATOM 1174 C CA . LYS B 1 11 ? 15.461 -7.328 -11.945 1 98.25 11 LYS B CA 1
ATOM 1175 C C . LYS B 1 11 ? 15.07 -5.863 -11.766 1 98.25 11 LYS B C 1
ATOM 1177 O O . LYS B 1 11 ? 14.914 -5.387 -10.641 1 98.25 11 LYS B O 1
ATOM 1182 N N . LYS B 1 12 ? 14.961 -5.227 -12.891 1 98 12 LYS B N 1
ATOM 1183 C CA . LYS B 1 12 ? 14.492 -3.844 -12.82 1 98 12 LYS B CA 1
ATOM 1184 C C . LYS B 1 12 ? 13.117 -3.758 -12.172 1 98 12 LYS B C 1
ATOM 1186 O O . LYS B 1 12 ? 12.242 -4.578 -12.445 1 98 12 LYS B O 1
ATOM 1191 N N . VAL B 1 13 ? 12.914 -2.791 -11.281 1 98.38 13 VAL B N 1
ATOM 1192 C CA . VAL B 1 13 ? 11.625 -2.521 -10.648 1 98.38 13 VAL B CA 1
ATOM 1193 C C . VAL B 1 13 ? 11.344 -1.022 -10.672 1 98.38 13 VAL B C 1
ATOM 1195 O O . VAL B 1 13 ? 12.242 -0.209 -10.445 1 98.38 13 VAL B O 1
ATOM 1198 N N . ASP B 1 14 ? 10.133 -0.708 -11.016 1 97.75 14 ASP B N 1
ATOM 1199 C CA . ASP B 1 14 ? 9.773 0.702 -11.117 1 97.75 14 ASP B CA 1
ATOM 1200 C C . ASP B 1 14 ? 9.797 1.378 -9.75 1 97.75 14 ASP B C 1
ATOM 1202 O O . ASP B 1 14 ? 9.398 0.782 -8.75 1 97.75 14 ASP B O 1
ATOM 1206 N N . THR B 1 15 ? 10.188 2.656 -9.758 1 97 15 THR B N 1
ATOM 1207 C CA . THR B 1 15 ? 10.188 3.434 -8.523 1 97 15 THR B CA 1
ATOM 1208 C C . THR B 1 15 ? 8.789 3.496 -7.922 1 97 15 THR B C 1
ATOM 1210 O O . THR B 1 15 ? 8.633 3.508 -6.699 1 97 15 THR B O 1
ATOM 1213 N N . LEU B 1 16 ? 7.777 3.498 -8.781 1 98.12 16 LEU B N 1
ATOM 1214 C CA . LEU B 1 16 ? 6.391 3.484 -8.32 1 98.12 16 LEU B CA 1
ATOM 1215 C C . LEU B 1 16 ? 6.125 2.277 -7.43 1 98.12 16 LEU B C 1
ATOM 1217 O O . LEU B 1 16 ? 5.492 2.402 -6.383 1 98.12 16 LEU B O 1
ATOM 1221 N N . THR B 1 17 ? 6.609 1.114 -7.828 1 98.81 17 THR B N 1
ATOM 1222 C CA . THR B 1 17 ? 6.461 -0.11 -7.047 1 98.81 17 THR B CA 1
ATOM 1223 C C . THR B 1 17 ? 7.141 0.028 -5.688 1 98.81 17 THR B C 1
ATOM 1225 O O . THR B 1 17 ? 6.543 -0.276 -4.656 1 98.81 17 THR B O 1
ATOM 1228 N N . VAL B 1 18 ? 8.344 0.542 -5.734 1 98.69 18 VAL B N 1
ATOM 1229 C CA . VAL B 1 18 ? 9.125 0.699 -4.512 1 98.69 18 VAL B CA 1
ATOM 1230 C C . VAL B 1 18 ? 8.414 1.659 -3.562 1 98.69 18 VAL B C 1
ATOM 1232 O O . VAL B 1 18 ? 8.258 1.366 -2.375 1 98.69 18 VAL B O 1
ATOM 1235 N N . LYS B 1 19 ? 7.879 2.75 -4.059 1 98.56 19 LYS B N 1
ATOM 1236 C CA . LYS B 1 19 ? 7.18 3.734 -3.236 1 98.56 19 LYS B CA 1
ATOM 1237 C C . LYS B 1 19 ? 5.887 3.16 -2.672 1 98.56 19 LYS B C 1
ATOM 1239 O O . LYS B 1 19 ? 5.484 3.498 -1.558 1 98.56 19 LYS B O 1
ATOM 1244 N N . ALA B 1 20 ? 5.246 2.266 -3.389 1 98.69 20 ALA B N 1
ATOM 1245 C CA . ALA B 1 20 ? 3.977 1.682 -2.967 1 98.69 20 ALA B CA 1
ATOM 1246 C C . ALA B 1 20 ? 4.188 0.655 -1.857 1 98.69 20 ALA B C 1
ATOM 1248 O O . ALA B 1 20 ? 3.373 0.548 -0.938 1 98.69 20 ALA B O 1
ATOM 1249 N N . LEU B 1 21 ? 5.316 -0.052 -1.945 1 98.75 21 LEU B N 1
ATOM 1250 C CA . LEU B 1 21 ? 5.395 -1.273 -1.15 1 98.75 21 LEU B CA 1
ATOM 1251 C C . LEU B 1 21 ? 6.309 -1.081 0.054 1 98.75 21 LEU B C 1
ATOM 1253 O O . LEU B 1 21 ? 6.262 -1.865 1.005 1 98.75 21 LEU B O 1
ATOM 1257 N N . LEU B 1 22 ? 7.172 -0.06 0.065 1 98.5 22 LEU B N 1
ATOM 1258 C CA . LEU B 1 22 ? 7.996 0.198 1.238 1 98.5 22 LEU B CA 1
ATOM 1259 C C . LEU B 1 22 ? 7.148 0.677 2.408 1 98.5 22 LEU B C 1
ATOM 1261 O O . LEU B 1 22 ? 6.223 1.474 2.225 1 98.5 22 LEU B O 1
ATOM 1265 N N . ALA B 1 23 ? 7.422 0.211 3.525 1 98.12 23 ALA B N 1
ATOM 1266 C CA . ALA B 1 23 ? 6.785 0.63 4.773 1 98.12 23 ALA B CA 1
ATOM 1267 C C . ALA B 1 23 ? 7.723 1.508 5.598 1 98.12 23 ALA B C 1
ATOM 1269 O O . ALA B 1 23 ? 7.832 1.337 6.812 1 98.12 23 ALA B O 1
ATOM 1270 N N . VAL B 1 24 ? 8.422 2.389 4.965 1 98 24 VAL B N 1
ATOM 1271 C CA . VAL B 1 24 ? 9.305 3.363 5.594 1 98 24 VAL B CA 1
ATOM 1272 C C . VAL B 1 24 ? 9.008 4.758 5.051 1 98 24 VAL B C 1
ATOM 1274 O O . VAL B 1 24 ? 8.234 4.91 4.102 1 98 24 VAL B O 1
ATOM 1277 N N . SER B 1 25 ? 9.555 5.77 5.695 1 98.25 25 SER B N 1
ATOM 1278 C CA . SER B 1 25 ? 9.422 7.129 5.18 1 98.25 25 SER B CA 1
ATOM 1279 C C . SER B 1 25 ? 10.094 7.27 3.814 1 98.25 25 SER B C 1
ATOM 1281 O O . SER B 1 25 ? 11.211 6.797 3.613 1 98.25 25 SER B O 1
ATOM 1283 N N . LEU B 1 26 ? 9.469 7.922 2.887 1 98.19 26 LEU B N 1
ATOM 1284 C CA . LEU B 1 26 ? 10.016 8.102 1.547 1 98.19 26 LEU B CA 1
ATOM 1285 C C . LEU B 1 26 ? 11.141 9.133 1.553 1 98.19 26 LEU B C 1
ATOM 1287 O O . LEU B 1 26 ? 11.852 9.289 0.559 1 98.19 26 LEU B O 1
ATOM 1291 N N . GLU B 1 27 ? 11.336 9.75 2.666 1 95.25 27 GLU B N 1
ATOM 1292 C CA . GLU B 1 27 ? 12.516 10.602 2.803 1 95.25 27 GLU B CA 1
ATOM 1293 C C . GLU B 1 27 ? 13.805 9.797 2.643 1 95.25 27 GLU B C 1
ATOM 1295 O O . GLU B 1 27 ? 14.844 10.352 2.281 1 95.25 27 GLU B O 1
ATOM 1300 N N . GLN B 1 28 ? 13.688 8.57 2.922 1 93.12 28 GLN B N 1
ATOM 1301 C CA . GLN B 1 28 ? 14.852 7.691 2.877 1 93.12 28 GLN B CA 1
ATOM 1302 C C . GLN B 1 28 ? 15.18 7.277 1.444 1 93.12 28 GLN B C 1
ATOM 1304 O O . GLN B 1 28 ? 16.266 6.762 1.172 1 93.12 28 GLN B O 1
ATOM 1309 N N . LEU B 1 29 ? 14.203 7.379 0.618 1 94.56 29 LEU B N 1
ATOM 1310 C CA . LEU B 1 29 ? 14.375 6.922 -0.756 1 94.56 29 LEU B CA 1
ATOM 1311 C C . LEU B 1 29 ? 15.047 7.992 -1.606 1 94.56 29 LEU B C 1
ATOM 1313 O O . LEU B 1 29 ? 14.539 9.109 -1.726 1 94.56 29 LEU B O 1
ATOM 1317 N N . ARG B 1 30 ? 16.172 7.719 -2.08 1 91.69 30 ARG B N 1
ATOM 1318 C CA . ARG B 1 30 ? 16.859 8.641 -2.971 1 91.69 30 ARG B CA 1
ATOM 1319 C C . ARG B 1 30 ? 16.391 8.477 -4.41 1 91.69 30 ARG B C 1
ATOM 1321 O O . ARG B 1 30 ? 15.742 7.488 -4.75 1 91.69 30 ARG B O 1
ATOM 1328 N N . ALA B 1 31 ? 16.656 9.539 -5.195 1 90.88 31 ALA B N 1
ATOM 1329 C CA . ALA B 1 31 ? 16.328 9.516 -6.621 1 90.88 31 ALA B CA 1
ATOM 1330 C C . ALA B 1 31 ? 17.297 8.625 -7.391 1 90.88 31 ALA B C 1
ATOM 1332 O O . ALA B 1 31 ? 18.266 9.117 -7.984 1 90.88 31 ALA B O 1
ATOM 1333 N N . GLN B 1 32 ? 17.141 7.332 -7.32 1 92.31 32 GLN B N 1
ATOM 1334 C CA . GLN B 1 32 ? 17.938 6.309 -7.98 1 92.31 32 GLN B CA 1
ATOM 1335 C C . GLN B 1 32 ? 17.062 5.203 -8.555 1 92.31 32 GLN B C 1
ATOM 1337 O O . GLN B 1 32 ? 15.867 5.125 -8.242 1 92.31 32 GLN B O 1
ATOM 1342 N N . ALA B 1 33 ? 17.688 4.504 -9.477 1 96.62 33 ALA B N 1
ATOM 1343 C CA . ALA B 1 33 ? 17 3.297 -9.938 1 96.62 33 ALA B CA 1
ATOM 1344 C C . ALA B 1 33 ? 17.141 2.17 -8.922 1 96.62 33 ALA B C 1
ATOM 1346 O O . ALA B 1 33 ? 18.125 2.111 -8.18 1 96.62 33 ALA B O 1
ATOM 1347 N N . TYR B 1 34 ? 16.188 1.306 -8.859 1 97.94 34 TYR B N 1
ATOM 1348 C CA . TYR B 1 34 ? 16.188 0.172 -7.945 1 97.94 34 TYR B CA 1
ATOM 1349 C C . TYR B 1 34 ? 16.047 -1.144 -8.703 1 97.94 34 TYR B C 1
ATOM 1351 O O . TYR B 1 34 ? 15.586 -1.163 -9.844 1 97.94 34 TYR B O 1
ATOM 1359 N N . ARG B 1 35 ? 16.516 -2.146 -8.07 1 98.62 35 ARG B N 1
ATOM 1360 C CA . ARG B 1 35 ? 16.391 -3.514 -8.562 1 98.62 35 ARG B CA 1
ATOM 1361 C C . ARG B 1 35 ? 15.75 -4.422 -7.523 1 98.62 35 ARG B C 1
ATOM 1363 O O . ARG B 1 35 ? 15.758 -4.105 -6.332 1 98.62 35 ARG B O 1
ATOM 1370 N N . PHE B 1 36 ? 15.188 -5.516 -8.039 1 98.81 36 PHE B N 1
ATOM 1371 C CA . PHE B 1 36 ? 14.516 -6.527 -7.238 1 98.81 36 PHE B CA 1
ATOM 1372 C C . PHE B 1 36 ? 15.32 -7.82 -7.207 1 98.81 36 PHE B C 1
ATOM 1374 O O . PHE B 1 36 ? 15.633 -8.391 -8.258 1 98.81 36 PHE B O 1
ATOM 1381 N N . CYS B 1 37 ? 15.68 -8.219 -6.02 1 98.69 37 CYS B N 1
ATOM 1382 C CA . CYS B 1 37 ? 16.328 -9.516 -5.875 1 98.69 37 CYS B CA 1
ATOM 1383 C C . CYS B 1 37 ? 15.312 -10.617 -5.641 1 98.69 37 CYS B C 1
ATOM 1385 O O . CYS B 1 37 ? 14.633 -10.633 -4.613 1 98.69 37 CYS B O 1
ATOM 1387 N N . ARG B 1 38 ? 15.258 -11.602 -6.457 1 98.12 38 ARG B N 1
ATOM 1388 C CA . ARG B 1 38 ? 14.234 -12.641 -6.375 1 98.12 38 ARG B CA 1
ATOM 1389 C C . ARG B 1 38 ? 14.797 -13.906 -5.719 1 98.12 38 ARG B C 1
ATOM 1391 O O . ARG B 1 38 ? 14.094 -14.906 -5.598 1 98.12 38 ARG B O 1
ATOM 1398 N N . THR B 1 39 ? 16.047 -13.891 -5.305 1 98 39 THR B N 1
ATOM 1399 C CA . THR B 1 39 ? 16.688 -15.078 -4.746 1 98 39 THR B CA 1
ATOM 1400 C C . THR B 1 39 ? 16.031 -15.477 -3.426 1 98 39 THR B C 1
ATOM 1402 O O . THR B 1 39 ? 16.016 -14.688 -2.479 1 98 39 THR B O 1
ATOM 1405 N N . PRO B 1 40 ? 15.43 -16.672 -3.162 1 96.75 40 PRO B N 1
ATOM 1406 C CA . PRO B 1 40 ? 14.625 -17.047 -2.002 1 96.75 40 PRO B CA 1
ATOM 1407 C C . PRO B 1 40 ? 15.383 -16.906 -0.683 1 96.75 40 PRO B C 1
ATOM 1409 O O . PRO B 1 40 ? 14.82 -16.406 0.3 1 96.75 40 PRO B O 1
ATOM 1412 N N . ASP B 1 41 ? 16.609 -17.266 -0.497 1 96.25 41 ASP B N 1
ATOM 1413 C CA . ASP B 1 41 ? 17.328 -17.266 0.774 1 96.25 41 ASP B CA 1
ATOM 1414 C C . ASP B 1 41 ? 18.156 -15.984 0.935 1 96.25 41 ASP B C 1
ATOM 1416 O O . ASP B 1 41 ? 18.922 -15.852 1.887 1 96.25 41 ASP B O 1
ATOM 1420 N N . CYS B 1 42 ? 18 -15.07 0.027 1 98.5 42 CYS B N 1
ATOM 1421 C CA . CYS B 1 42 ? 18.641 -13.758 0.149 1 98.5 42 CYS B CA 1
ATOM 1422 C C . CYS B 1 42 ? 17.719 -12.773 0.859 1 98.5 42 CYS B C 1
ATOM 1424 O O . CYS B 1 42 ? 16.562 -12.609 0.478 1 98.5 42 CYS B O 1
ATOM 1426 N N . PRO B 1 43 ? 18.109 -12.125 1.886 1 98.25 43 PRO B N 1
ATOM 1427 C CA . PRO B 1 43 ? 17.234 -11.219 2.643 1 98.25 43 PRO B CA 1
ATOM 1428 C C . PRO B 1 43 ? 16.938 -9.93 1.891 1 98.25 43 PRO B C 1
ATOM 1430 O O . PRO B 1 43 ? 16.047 -9.164 2.299 1 98.25 43 PRO B O 1
ATOM 1433 N N . VAL B 1 44 ? 17.656 -9.609 0.813 1 98.62 44 VAL B N 1
ATOM 1434 C CA . VAL B 1 44 ? 17.469 -8.375 0.055 1 98.62 44 VAL B CA 1
ATOM 1435 C C . VAL B 1 44 ? 16.234 -8.5 -0.844 1 98.62 44 VAL B C 1
ATOM 1437 O O . VAL B 1 44 ? 16.078 -9.5 -1.543 1 98.62 44 VAL B O 1
ATOM 1440 N N . VAL B 1 45 ? 15.398 -7.516 -0.814 1 98.88 45 VAL B N 1
ATOM 1441 C CA . VAL B 1 45 ? 14.281 -7.449 -1.743 1 98.88 45 VAL B CA 1
ATOM 1442 C C . VAL B 1 45 ? 14.539 -6.367 -2.791 1 98.88 45 VAL B C 1
ATOM 1444 O O . VAL B 1 45 ? 14.586 -6.656 -3.99 1 98.88 45 VAL B O 1
ATOM 1447 N N . TYR B 1 46 ? 14.773 -5.129 -2.344 1 98.81 46 TYR B N 1
ATOM 1448 C CA . TYR B 1 46 ? 15.133 -4.043 -3.246 1 98.81 46 TYR B CA 1
ATOM 1449 C C . TYR B 1 46 ? 16.547 -3.535 -2.951 1 98.81 46 TYR B C 1
ATOM 1451 O O . TYR B 1 46 ? 16.984 -3.531 -1.798 1 98.81 46 TYR B O 1
ATOM 1459 N N . PHE B 1 47 ? 17.203 -3.086 -3.979 1 98.44 47 PHE B N 1
ATOM 1460 C CA . PHE B 1 47 ? 18.484 -2.385 -3.807 1 98.44 47 PHE B CA 1
ATOM 1461 C C . PHE B 1 47 ? 18.672 -1.346 -4.902 1 98.44 47 PHE B C 1
ATOM 1463 O O . PHE B 1 47 ? 18.234 -1.538 -6.035 1 98.44 47 PHE B O 1
ATOM 1470 N N . SER B 1 48 ? 19.25 -0.245 -4.461 1 97.12 48 SER B N 1
ATOM 1471 C CA . SER B 1 48 ? 19.547 0.792 -5.445 1 97.12 48 SER B CA 1
ATOM 1472 C C . SER B 1 48 ? 20.703 0.387 -6.344 1 97.12 48 SER B C 1
ATOM 1474 O O . SER B 1 48 ? 21.578 -0.394 -5.938 1 97.12 48 SER B O 1
ATOM 1476 N N . THR B 1 49 ? 20.781 0.908 -7.547 1 94.81 49 THR B N 1
ATOM 1477 C CA . THR B 1 49 ? 21.781 0.5 -8.523 1 94.81 49 THR B CA 1
ATOM 1478 C C . THR B 1 49 ? 23.172 0.958 -8.094 1 94.81 49 THR B C 1
ATOM 1480 O O . THR B 1 49 ? 24.172 0.422 -8.562 1 94.81 49 THR B O 1
ATOM 1483 N N . ASP B 1 50 ? 23.25 1.934 -7.195 1 90.19 50 ASP B N 1
ATOM 1484 C CA . ASP B 1 50 ? 24.562 2.342 -6.715 1 90.19 50 ASP B CA 1
ATOM 1485 C C . ASP B 1 50 ? 24.969 1.545 -5.477 1 90.19 50 ASP B C 1
ATOM 1487 O O . ASP B 1 50 ? 26.062 1.748 -4.926 1 90.19 50 ASP B O 1
ATOM 1491 N N . GLY B 1 51 ? 24.078 0.677 -5.016 1 85 51 GLY B N 1
ATOM 1492 C CA . GLY B 1 51 ? 24.359 -0.245 -3.928 1 85 51 GLY B CA 1
ATOM 1493 C C . GLY B 1 51 ? 24.234 0.395 -2.557 1 85 51 GLY B C 1
ATOM 1494 O O . GLY B 1 51 ? 24.406 -0.273 -1.537 1 85 51 GLY B O 1
ATOM 1495 N N . GLN B 1 52 ? 23.797 1.592 -2.348 1 91.38 52 GLN B N 1
ATOM 1496 C CA . GLN B 1 52 ? 23.812 2.322 -1.086 1 91.38 52 GLN B CA 1
ATOM 1497 C C . GLN B 1 52 ? 22.531 2.051 -0.284 1 91.38 52 GLN B C 1
ATOM 1499 O O . GLN B 1 52 ? 22.547 2.111 0.947 1 91.38 52 GLN B O 1
ATOM 1504 N N . GLU B 1 53 ? 21.484 1.758 -0.958 1 96 53 GLU B N 1
ATOM 1505 C CA . GLU B 1 53 ? 20.203 1.46 -0.298 1 96 53 GLU B CA 1
ATOM 1506 C C . GLU B 1 53 ? 19.812 0.004 -0.511 1 96 53 GLU B C 1
ATOM 1508 O O . GLU B 1 53 ? 19.828 -0.493 -1.639 1 96 53 GLU B O 1
ATOM 1513 N N . VAL B 1 54 ? 19.531 -0.618 0.576 1 98.06 54 VAL B N 1
ATOM 1514 C CA . VAL B 1 54 ? 19.094 -2.012 0.562 1 98.06 54 VAL B CA 1
ATOM 1515 C C . VAL B 1 54 ? 17.906 -2.193 1.496 1 98.06 54 VAL B C 1
ATOM 1517 O O . VAL B 1 54 ? 17.922 -1.731 2.639 1 98.06 54 VAL B O 1
ATOM 1520 N N . TYR B 1 55 ? 16.891 -2.867 1.01 1 98.56 55 TYR B N 1
ATOM 1521 C CA . TYR B 1 55 ? 15.688 -3.105 1.796 1 98.56 55 TYR B CA 1
ATOM 1522 C C . TYR B 1 55 ? 15.328 -4.586 1.806 1 98.56 55 TYR B C 1
ATOM 1524 O O . TYR B 1 55 ? 15.461 -5.27 0.788 1 98.56 55 TYR B O 1
ATOM 1532 N N . GLY B 1 56 ? 14.891 -5.051 2.92 1 98.62 56 GLY B N 1
ATOM 1533 C CA . GLY B 1 56 ? 14.367 -6.398 3.062 1 98.62 56 GLY B CA 1
ATOM 1534 C C . GLY B 1 56 ? 12.875 -6.43 3.324 1 98.62 56 GLY B C 1
ATOM 1535 O O . GLY B 1 56 ? 12.211 -5.391 3.301 1 98.62 56 GLY B O 1
ATOM 1536 N N . GLU B 1 57 ? 12.312 -7.598 3.607 1 98.38 57 GLU B N 1
ATOM 1537 C CA . GLU B 1 57 ? 10.875 -7.781 3.76 1 98.38 57 GLU B CA 1
ATOM 1538 C C . GLU B 1 57 ? 10.352 -7.035 4.984 1 98.38 57 GLU B C 1
ATOM 1540 O O . GLU B 1 57 ? 9.188 -6.625 5.016 1 98.38 57 GLU B O 1
ATOM 1545 N N . GLU B 1 58 ? 11.188 -6.887 5.984 1 97.88 58 GLU B N 1
ATOM 1546 C CA . GLU B 1 58 ? 10.766 -6.195 7.199 1 97.88 58 GLU B CA 1
ATOM 1547 C C . GLU B 1 58 ? 10.406 -4.738 6.906 1 97.88 58 GLU B C 1
ATOM 1549 O O . GLU B 1 58 ? 9.711 -4.094 7.695 1 97.88 58 GLU B O 1
ATOM 1554 N N . GLU B 1 59 ? 10.867 -4.215 5.832 1 98.31 59 GLU B N 1
ATOM 1555 C CA . GLU B 1 59 ? 10.617 -2.832 5.445 1 98.31 59 GLU B CA 1
ATOM 1556 C C . GLU B 1 59 ? 9.547 -2.75 4.355 1 98.31 59 GLU B C 1
ATOM 1558 O O . GLU B 1 59 ? 9.359 -1.699 3.74 1 98.31 59 GLU B O 1
ATOM 1563 N N . LEU B 1 60 ? 8.883 -3.807 4.098 1 98.56 60 LEU B N 1
ATOM 1564 C CA . LEU B 1 60 ? 7.84 -3.826 3.08 1 98.56 60 LEU B CA 1
ATOM 1565 C C . LEU B 1 60 ? 6.473 -4.055 3.709 1 98.56 60 LEU B C 1
ATOM 1567 O O . LEU B 1 60 ? 6.371 -4.645 4.789 1 98.56 60 LEU B O 1
ATOM 1571 N N . ARG B 1 61 ? 5.465 -3.658 2.973 1 97.88 61 ARG B N 1
ATOM 1572 C CA . ARG B 1 61 ? 4.074 -3.832 3.375 1 97.88 61 ARG B CA 1
ATOM 1573 C C . ARG B 1 61 ? 3.611 -5.266 3.145 1 97.88 61 ARG B C 1
ATOM 1575 O O . ARG B 1 61 ? 2.611 -5.703 3.719 1 97.88 61 ARG B O 1
ATOM 1582 N N . GLU B 1 62 ? 4.27 -5.996 2.293 1 98.38 62 GLU B N 1
ATOM 1583 C CA . GLU B 1 62 ? 3.873 -7.336 1.869 1 98.38 62 GLU B CA 1
ATOM 1584 C C . GLU B 1 62 ? 5.031 -8.32 2.002 1 98.38 62 GLU B C 1
ATOM 1586 O O . GLU B 1 62 ? 6.195 -7.945 1.831 1 98.38 62 GLU B O 1
ATOM 1591 N N . GLN B 1 63 ? 4.695 -9.57 2.303 1 98.56 63 GLN B N 1
ATOM 1592 C CA . GLN B 1 63 ? 5.672 -10.633 2.086 1 98.56 63 GLN B CA 1
ATOM 1593 C C . GLN B 1 63 ? 5.922 -10.852 0.597 1 98.56 63 GLN B C 1
ATOM 1595 O O . GLN B 1 63 ? 5.105 -10.469 -0.24 1 98.56 63 GLN B O 1
ATOM 1600 N N . VAL B 1 64 ? 7.059 -11.414 0.331 1 98.88 64 VAL B N 1
ATOM 1601 C CA . VAL B 1 64 ? 7.492 -11.555 -1.056 1 98.88 64 VAL B CA 1
ATOM 1602 C C . VAL B 1 64 ? 7.441 -13.016 -1.471 1 98.88 64 VAL B C 1
ATOM 1604 O O . VAL B 1 64 ? 8.172 -13.852 -0.923 1 98.88 64 VAL B O 1
ATOM 1607 N N . HIS B 1 65 ? 6.652 -13.344 -2.469 1 98.88 65 HIS B N 1
ATOM 1608 C CA . HIS B 1 65 ? 6.461 -14.727 -2.902 1 98.88 65 HIS B CA 1
ATOM 1609 C C . HIS B 1 65 ? 7.797 -15.406 -3.186 1 98.88 65 HIS B C 1
ATOM 1611 O O . HIS B 1 65 ? 8.055 -16.516 -2.697 1 98.88 65 HIS B O 1
ATOM 1617 N N . GLN B 1 66 ? 8.695 -14.719 -3.92 1 98.62 66 GLN B N 1
ATOM 1618 C CA . GLN B 1 66 ? 9.969 -15.297 -4.352 1 98.62 66 GLN B CA 1
ATOM 1619 C C . GLN B 1 66 ? 10.836 -15.664 -3.154 1 98.62 66 GLN B C 1
ATOM 1621 O O . GLN B 1 66 ? 11.719 -16.516 -3.262 1 98.62 66 GLN B O 1
ATOM 1626 N N . LYS B 1 67 ? 10.578 -15.023 -2.021 1 98.69 67 LYS B N 1
ATOM 1627 C CA . LYS B 1 67 ? 11.352 -15.312 -0.818 1 98.69 67 LYS B CA 1
ATOM 1628 C C . LYS B 1 67 ? 10.766 -16.5 -0.055 1 98.69 67 LYS B C 1
ATOM 1630 O O . LYS B 1 67 ? 11.43 -17.062 0.818 1 98.69 67 LYS B O 1
ATOM 1635 N N . HIS B 1 68 ? 9.523 -16.812 -0.355 1 98.25 68 HIS B N 1
ATOM 1636 C CA . HIS B 1 68 ? 8.797 -17.922 0.27 1 98.25 68 HIS B CA 1
ATOM 1637 C C . HIS B 1 68 ? 8.008 -18.719 -0.764 1 98.25 68 HIS B C 1
ATOM 1639 O O . HIS B 1 68 ? 6.785 -18.828 -0.674 1 98.25 68 HIS B O 1
ATOM 1645 N N . PRO B 1 69 ? 8.664 -19.234 -1.722 1 95.06 69 PRO B N 1
ATOM 1646 C CA . PRO B 1 69 ? 7.98 -19.781 -2.902 1 95.06 69 PRO B CA 1
ATOM 1647 C C . PRO B 1 69 ? 7.02 -20.922 -2.562 1 95.06 69 PRO B C 1
ATOM 1649 O O . PRO B 1 69 ? 6.086 -21.188 -3.32 1 95.06 69 PRO B O 1
ATOM 1652 N N . THR B 1 70 ? 7.195 -21.625 -1.379 1 94.44 70 THR B N 1
ATOM 1653 C CA . THR B 1 70 ? 6.348 -22.781 -1.077 1 94.44 70 THR B CA 1
ATOM 1654 C C . THR B 1 70 ? 5.48 -22.5 0.146 1 94.44 70 THR B C 1
ATOM 1656 O O . THR B 1 70 ? 4.805 -23.406 0.651 1 94.44 70 THR B O 1
ATOM 1659 N N . ALA B 1 71 ? 5.594 -21.312 0.671 1 98 71 ALA B N 1
ATOM 1660 C CA . ALA B 1 71 ? 4.785 -20.984 1.843 1 98 71 ALA B CA 1
ATOM 1661 C C . ALA B 1 71 ? 3.303 -20.922 1.485 1 98 71 ALA B C 1
ATOM 1663 O O . ALA B 1 71 ? 2.922 -20.281 0.497 1 98 71 ALA B O 1
ATOM 1664 N N . ASP B 1 72 ? 2.469 -21.438 2.35 1 98.44 72 ASP B N 1
ATOM 1665 C CA . ASP B 1 72 ? 1.043 -21.578 2.064 1 98.44 72 ASP B CA 1
ATOM 1666 C C . ASP B 1 72 ? 0.324 -20.234 2.258 1 98.44 72 ASP B C 1
ATOM 1668 O O . ASP B 1 72 ? -0.763 -20.031 1.717 1 98.44 72 ASP B O 1
ATOM 1672 N N . GLN B 1 73 ? 0.889 -19.391 3.039 1 98.5 73 GLN B N 1
ATOM 1673 C CA . GLN B 1 73 ? 0.108 -18.234 3.473 1 98.5 73 GLN B CA 1
ATOM 1674 C C . GLN B 1 73 ? 0.575 -16.969 2.775 1 98.5 73 GLN B C 1
ATOM 1676 O O . GLN B 1 73 ? -0.025 -15.898 2.945 1 98.5 73 GLN B O 1
ATOM 1681 N N . VAL B 1 74 ? 1.717 -17.031 1.995 1 98.81 74 VAL B N 1
ATOM 1682 C CA . VAL B 1 74 ? 2.246 -15.867 1.295 1 98.81 74 VAL B CA 1
ATOM 1683 C C . VAL B 1 74 ? 1.581 -15.742 -0.074 1 98.81 74 VAL B C 1
ATOM 1685 O O . VAL B 1 74 ? 1.431 -16.734 -0.793 1 98.81 74 VAL B O 1
ATOM 1688 N N . PHE B 1 75 ? 1.194 -14.57 -0.421 1 98.88 75 PHE B N 1
ATOM 1689 C CA . PHE B 1 75 ? 0.486 -14.352 -1.677 1 98.88 75 PHE B CA 1
ATOM 1690 C C . PHE B 1 75 ? 1.375 -14.695 -2.867 1 98.88 75 PHE B C 1
ATOM 1692 O O . PHE B 1 75 ? 2.562 -14.367 -2.877 1 98.88 75 PHE B O 1
ATOM 1699 N N . VAL B 1 76 ? 0.813 -15.328 -3.852 1 98.88 76 VAL B N 1
ATOM 1700 C CA . VAL B 1 76 ? 1.446 -15.469 -5.16 1 98.88 76 VAL B CA 1
ATOM 1701 C C . VAL B 1 76 ? 0.762 -14.547 -6.168 1 98.88 76 VAL B C 1
ATOM 1703 O O . VAL B 1 76 ? 1.357 -14.18 -7.18 1 98.88 76 VAL B O 1
ATOM 1706 N N . CYS B 1 77 ? -0.434 -14.195 -5.93 1 98.88 77 CYS B N 1
ATOM 1707 C CA . CYS B 1 77 ? -1.197 -13.148 -6.609 1 98.88 77 CYS B CA 1
ATOM 1708 C C . CYS B 1 77 ? -1.654 -12.086 -5.625 1 98.88 77 CYS B C 1
ATOM 1710 O O . CYS B 1 77 ? -2.547 -12.328 -4.809 1 98.88 77 CYS B O 1
ATOM 1712 N N . TYR B 1 78 ? -1.187 -10.945 -5.699 1 98.88 78 TYR B N 1
ATOM 1713 C CA . TYR B 1 78 ? -1.383 -9.914 -4.688 1 98.88 78 TYR B CA 1
ATOM 1714 C C . TYR B 1 78 ? -2.674 -9.141 -4.938 1 98.88 78 TYR B C 1
ATOM 1716 O O . TYR B 1 78 ? -3.34 -8.711 -3.992 1 98.88 78 TYR B O 1
ATOM 1724 N N . CYS B 1 79 ? -3.025 -9 -6.199 1 98.88 79 CYS B N 1
ATOM 1725 C CA . CYS B 1 79 ? -4.246 -8.289 -6.555 1 98.88 79 CYS B CA 1
ATOM 1726 C C . CYS B 1 79 ? -5.48 -9.078 -6.145 1 98.88 79 CYS B C 1
ATOM 1728 O O . CYS B 1 79 ? -6.422 -8.516 -5.574 1 98.88 79 CYS B O 1
ATOM 1730 N N . PHE B 1 80 ? -5.43 -10.383 -6.328 1 98.75 80 PHE B N 1
ATOM 1731 C CA . PHE B 1 80 ? -6.602 -11.195 -6.035 1 98.75 80 PHE B CA 1
ATOM 1732 C C . PHE B 1 80 ? -6.387 -12.008 -4.762 1 98.75 80 PHE B C 1
ATOM 1734 O O . PHE B 1 80 ? -7.293 -12.719 -4.316 1 98.75 80 PHE B O 1
ATOM 1741 N N . ARG B 1 81 ? -5.184 -12 -4.176 1 98.69 81 ARG B N 1
ATOM 1742 C CA . ARG B 1 81 ? -4.828 -12.539 -2.863 1 98.69 81 ARG B CA 1
ATOM 1743 C C . ARG B 1 81 ? -4.879 -14.062 -2.863 1 98.69 81 ARG B C 1
ATOM 1745 O O . ARG B 1 81 ? -5.383 -14.672 -1.919 1 98.69 81 ARG B O 1
ATOM 1752 N N . HIS B 1 82 ? -4.484 -14.641 -3.984 1 98.75 82 HIS B N 1
ATOM 1753 C CA . HIS B 1 82 ? -4.281 -16.078 -4.008 1 98.75 82 HIS B CA 1
ATOM 1754 C C . HIS B 1 82 ? -2.965 -16.469 -3.346 1 98.75 82 HIS B C 1
ATOM 1756 O O . HIS B 1 82 ? -1.958 -15.773 -3.51 1 98.75 82 HIS B O 1
ATOM 1762 N N . THR B 1 83 ? -2.959 -17.578 -2.674 1 98.88 83 THR B N 1
ATOM 1763 C CA . THR B 1 83 ? -1.768 -18.172 -2.08 1 98.88 83 THR B CA 1
ATOM 1764 C C . THR B 1 83 ? -1.583 -19.609 -2.561 1 98.88 83 THR B C 1
ATOM 1766 O O . THR B 1 83 ? -2.529 -20.234 -3.047 1 98.88 83 THR B O 1
ATOM 1769 N N . PRO B 1 84 ? -0.322 -20.094 -2.467 1 98.75 84 PRO B N 1
ATOM 1770 C CA . PRO B 1 84 ? -0.18 -21.531 -2.725 1 98.75 84 PRO B CA 1
ATOM 1771 C C . PRO B 1 84 ? -1.143 -22.375 -1.895 1 98.75 84 PRO B C 1
ATOM 1773 O O . PRO B 1 84 ? -1.695 -23.359 -2.395 1 98.75 84 PRO B O 1
ATOM 1776 N N . GLY B 1 85 ? -1.38 -21.984 -0.665 1 98.75 85 GLY B N 1
ATOM 1777 C CA . GLY B 1 85 ? -2.326 -22.703 0.18 1 98.75 85 GLY B CA 1
ATOM 1778 C C . GLY B 1 85 ? -3.736 -22.703 -0.377 1 98.75 85 GLY B C 1
ATOM 1779 O O . GLY B 1 85 ? -4.395 -23.75 -0.409 1 98.75 85 GLY B O 1
ATOM 1780 N N . SER B 1 86 ? -4.215 -21.531 -0.754 1 98.5 86 SER B N 1
ATOM 1781 C CA . SER B 1 86 ? -5.566 -21.453 -1.298 1 98.5 86 SER B CA 1
ATOM 1782 C C . SER B 1 86 ? -5.688 -22.25 -2.596 1 98.5 86 SER B C 1
ATOM 1784 O O . SER B 1 86 ? -6.73 -22.859 -2.867 1 98.5 86 SER B O 1
ATOM 1786 N N . ILE B 1 87 ? -4.668 -22.203 -3.434 1 98.62 87 ILE B N 1
ATOM 1787 C CA . ILE B 1 87 ? -4.664 -22.953 -4.688 1 98.62 87 ILE B CA 1
ATOM 1788 C C . ILE B 1 87 ? -4.668 -24.453 -4.398 1 98.62 87 ILE B C 1
ATOM 1790 O O . ILE B 1 87 ? -5.406 -25.203 -5.031 1 98.62 87 ILE B O 1
ATOM 1794 N N . ARG B 1 88 ? -3.814 -24.859 -3.453 1 98.5 88 ARG B N 1
ATOM 1795 C CA . ARG B 1 88 ? -3.785 -26.266 -3.039 1 98.5 88 ARG B CA 1
ATOM 1796 C C . ARG B 1 88 ? -5.168 -26.734 -2.605 1 98.5 88 ARG B C 1
ATOM 1798 O O . ARG B 1 88 ? -5.621 -27.797 -3.014 1 98.5 88 ARG B O 1
ATOM 1805 N N . GLN B 1 89 ? -5.801 -25.953 -1.799 1 98.31 89 GLN B N 1
ATOM 1806 C CA . GLN B 1 89 ? -7.137 -26.297 -1.321 1 98.31 89 GLN B CA 1
ATOM 1807 C C . GLN B 1 89 ? -8.117 -26.453 -2.482 1 98.31 89 GLN B C 1
ATOM 1809 O O . GLN B 1 89 ? -8.945 -27.359 -2.482 1 98.31 89 GLN B O 1
ATOM 1814 N N . GLU B 1 90 ? -8.039 -25.547 -3.4 1 98.19 90 GLU B N 1
ATOM 1815 C CA . GLU B 1 90 ? -8.898 -25.641 -4.578 1 98.19 90 GLU B CA 1
ATOM 1816 C C . GLU B 1 90 ? -8.641 -26.938 -5.344 1 98.19 90 GLU B C 1
ATOM 1818 O O . GLU B 1 90 ? -9.578 -27.625 -5.742 1 98.19 90 GLU B O 1
ATOM 1823 N N . LEU B 1 91 ? -7.414 -27.266 -5.586 1 98.19 91 LEU B N 1
ATOM 1824 C CA . LEU B 1 91 ? -7.039 -28.484 -6.305 1 98.19 91 LEU B CA 1
ATOM 1825 C C . LEU B 1 91 ? -7.566 -29.719 -5.59 1 98.19 91 LEU B C 1
ATOM 1827 O O . LEU B 1 91 ? -8.094 -30.625 -6.227 1 98.19 91 LEU B O 1
ATOM 1831 N N . LEU B 1 92 ? -7.383 -29.734 -4.293 1 97.56 92 LEU B N 1
ATOM 1832 C CA . LEU B 1 92 ? -7.848 -30.859 -3.512 1 97.56 92 LEU B CA 1
ATOM 1833 C C . LEU B 1 92 ? -9.367 -30.984 -3.58 1 97.56 92 LEU B C 1
ATOM 1835 O O . LEU B 1 92 ? -9.906 -32.094 -3.686 1 97.56 92 LEU B O 1
ATOM 1839 N N . ALA B 1 93 ? -10.039 -29.906 -3.533 1 97.69 93 ALA B N 1
ATOM 1840 C CA . ALA B 1 93 ? -11.5 -29.891 -3.473 1 97.69 93 ALA B CA 1
ATOM 1841 C C . ALA B 1 93 ? -12.109 -30.141 -4.848 1 97.69 93 ALA B C 1
ATOM 1843 O O . ALA B 1 93 ? -13.133 -30.812 -4.965 1 97.69 93 ALA B O 1
ATOM 1844 N N . GLN B 1 94 ? -11.484 -29.641 -5.902 1 97 94 GLN B N 1
ATOM 1845 C CA . GLN B 1 94 ? -12.148 -29.609 -7.199 1 97 94 GLN B CA 1
ATOM 1846 C C . GLN B 1 94 ? -11.398 -30.453 -8.219 1 97 94 GLN B C 1
ATOM 1848 O O . GLN B 1 94 ? -11.898 -30.703 -9.32 1 97 94 GLN B O 1
ATOM 1853 N N . GLY B 1 95 ? -10.227 -30.828 -7.891 1 95.5 95 GLY B N 1
ATOM 1854 C CA . GLY B 1 95 ? -9.422 -31.641 -8.805 1 95.5 95 GLY B CA 1
ATOM 1855 C C . GLY B 1 95 ? -8.703 -30.797 -9.844 1 95.5 95 GLY B C 1
ATOM 1856 O O . GLY B 1 95 ? -7.836 -31.312 -10.562 1 95.5 95 GLY B O 1
ATOM 1857 N N . GLN B 1 96 ? -9.141 -29.562 -9.969 1 96.44 96 GLN B N 1
ATOM 1858 C CA . GLN B 1 96 ? -8.508 -28.625 -10.898 1 96.44 96 GLN B CA 1
ATOM 1859 C C . GLN B 1 96 ? -8.531 -27.203 -10.352 1 96.44 96 GLN B C 1
ATOM 1861 O O . GLN B 1 96 ? -9.352 -26.875 -9.492 1 96.44 96 GLN B O 1
ATOM 1866 N N . SER B 1 97 ? -7.594 -26.406 -10.836 1 97.62 97 SER B N 1
ATOM 1867 C CA . SER B 1 97 ? -7.559 -25.016 -10.406 1 97.62 97 SER B CA 1
ATOM 1868 C C . SER B 1 97 ? -8.062 -24.094 -11.516 1 97.62 97 SER B C 1
ATOM 1870 O O . SER B 1 97 ? -7.734 -24.281 -12.688 1 97.62 97 SER B O 1
ATOM 1872 N N . SER B 1 98 ? -8.805 -23.078 -11.156 1 97.88 98 SER B N 1
ATOM 1873 C CA . SER B 1 98 ? -9.305 -22.078 -12.086 1 97.88 98 SER B CA 1
ATOM 1874 C C . SER B 1 98 ? -8.602 -20.75 -11.891 1 97.88 98 SER B C 1
ATOM 1876 O 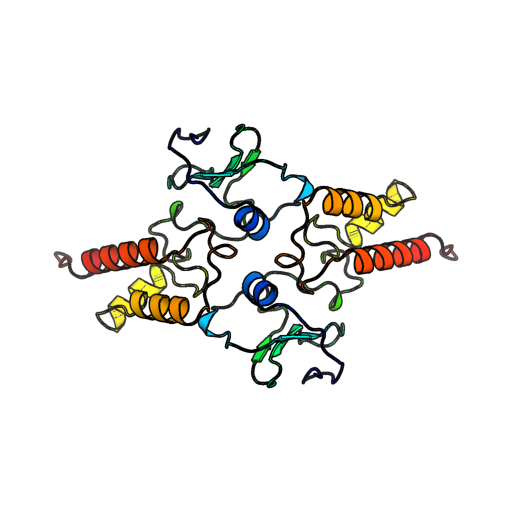O . SER B 1 98 ? -9.016 -19.734 -12.461 1 97.88 98 SER B O 1
ATOM 1878 N N . VAL B 1 99 ? -7.555 -20.719 -11.102 1 98.5 99 VAL B N 1
ATOM 1879 C CA . VAL B 1 99 ? -6.957 -19.469 -10.641 1 98.5 99 VAL B CA 1
ATOM 1880 C C . VAL B 1 99 ? -6.305 -18.75 -11.82 1 98.5 99 VAL B C 1
ATOM 1882 O O . VAL B 1 99 ? -6.41 -17.531 -11.938 1 98.5 99 VAL B O 1
ATOM 1885 N N . VAL B 1 100 ? -5.598 -19.438 -12.727 1 98.69 100 VAL B N 1
ATOM 1886 C CA . VAL B 1 100 ? -4.93 -18.828 -13.883 1 98.69 100 VAL B CA 1
ATOM 1887 C C . VAL B 1 100 ? -5.961 -18.156 -14.773 1 98.69 100 VAL B C 1
ATOM 1889 O O . VAL B 1 100 ? -5.777 -17 -15.18 1 98.69 100 VAL B O 1
ATOM 1892 N N . GLU B 1 101 ? -7.086 -18.844 -15.047 1 98.25 101 GLU B N 1
ATOM 1893 C CA . GLU B 1 101 ? -8.164 -18.281 -15.859 1 98.25 101 GLU B CA 1
ATOM 1894 C C . GLU B 1 101 ? -8.781 -17.062 -15.188 1 98.25 101 GLU B C 1
ATOM 1896 O O . GLU B 1 101 ? -9.109 -16.078 -15.852 1 98.25 101 GLU B O 1
ATOM 1901 N N . ALA B 1 102 ? -8.984 -17.172 -13.883 1 97.62 102 ALA B N 1
ATOM 1902 C CA . ALA B 1 102 ? -9.562 -16.062 -13.133 1 97.62 102 ALA B CA 1
ATOM 1903 C C . ALA B 1 102 ? -8.672 -14.82 -13.203 1 97.62 102 ALA B C 1
ATOM 1905 O O . ALA B 1 102 ? -9.164 -13.703 -13.398 1 97.62 102 ALA B O 1
ATOM 1906 N N . ILE B 1 103 ? -7.383 -15.016 -13.062 1 98.56 103 ILE B N 1
ATOM 1907 C CA . ILE B 1 103 ? -6.434 -13.906 -13.109 1 98.56 103 ILE B CA 1
ATOM 1908 C C . ILE B 1 103 ? -6.406 -13.312 -14.516 1 98.56 103 ILE B C 1
ATOM 1910 O O . ILE B 1 103 ? -6.395 -12.086 -14.672 1 98.56 103 ILE B O 1
ATOM 1914 N N . GLN B 1 104 ? -6.406 -14.148 -15.578 1 98.5 104 GLN B N 1
ATOM 1915 C CA . GLN B 1 104 ? -6.438 -13.656 -16.953 1 98.5 104 GLN B CA 1
ATOM 1916 C C . GLN B 1 104 ? -7.688 -12.82 -17.203 1 98.5 104 GLN B C 1
ATOM 1918 O O . GLN B 1 104 ? -7.617 -11.781 -17.875 1 98.5 104 GLN B O 1
ATOM 1923 N N . ALA B 1 105 ? -8.836 -13.273 -16.703 1 97.75 105 ALA B N 1
ATOM 1924 C CA . ALA B 1 105 ? -10.07 -12.5 -16.812 1 97.75 105 ALA B CA 1
ATOM 1925 C C . ALA B 1 105 ? -9.945 -11.148 -16.125 1 97.75 105 ALA B C 1
ATOM 1927 O O . ALA B 1 105 ? -10.406 -10.133 -16.641 1 97.75 105 ALA B O 1
ATOM 1928 N N . GLY B 1 106 ? -9.344 -11.125 -14.922 1 97.31 106 GLY B N 1
ATOM 1929 C CA . GLY B 1 106 ? -9.117 -9.875 -14.203 1 97.31 106 GLY B CA 1
ATOM 1930 C C . GLY B 1 106 ? -8.211 -8.914 -14.945 1 97.31 106 GLY B C 1
ATOM 1931 O O . GLY B 1 106 ? -8.453 -7.707 -14.961 1 97.31 106 GLY B O 1
ATOM 1932 N N . ILE B 1 107 ? -7.113 -9.461 -15.531 1 97.81 107 ILE B N 1
ATOM 1933 C CA . ILE B 1 107 ? -6.215 -8.656 -16.359 1 97.81 107 ILE B CA 1
ATOM 1934 C C . ILE B 1 107 ? -7.004 -7.996 -17.484 1 97.81 107 ILE B C 1
ATOM 1936 O O . ILE B 1 107 ? -6.906 -6.785 -17.688 1 97.81 107 ILE B O 1
ATOM 1940 N N . ALA B 1 108 ? -7.812 -8.773 -18.188 1 97.12 108 ALA B N 1
ATOM 1941 C CA . ALA B 1 108 ? -8.594 -8.281 -19.328 1 97.12 108 ALA B CA 1
ATOM 1942 C C 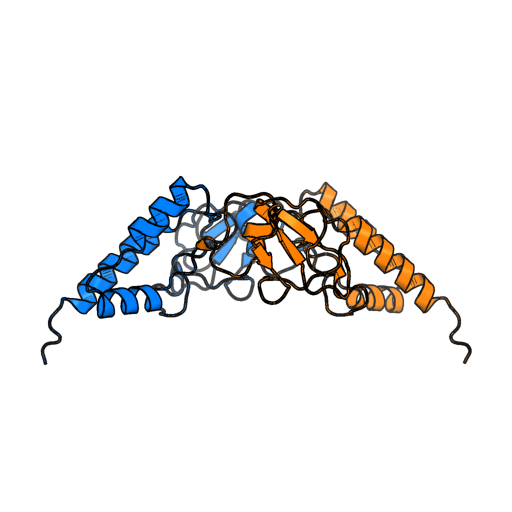. ALA B 1 108 ? -9.57 -7.195 -18.891 1 97.12 108 ALA B C 1
ATOM 1944 O O . ALA B 1 108 ? -9.836 -6.254 -19.641 1 97.12 108 ALA B O 1
ATOM 1945 N N . ALA B 1 109 ? -10.07 -7.309 -17.703 1 96.12 109 ALA B N 1
ATOM 1946 C CA . ALA B 1 109 ? -11.062 -6.371 -17.188 1 96.12 109 ALA B CA 1
ATOM 1947 C C . ALA B 1 109 ? -10.391 -5.152 -16.562 1 96.12 109 ALA B C 1
ATOM 1949 O O . ALA B 1 109 ? -11.07 -4.254 -16.062 1 96.12 109 ALA B O 1
ATOM 1950 N N . GLY B 1 110 ? -9.047 -5.141 -16.547 1 95.69 110 GLY B N 1
ATOM 1951 C CA . GLY B 1 110 ? -8.336 -4.008 -15.977 1 95.69 110 GLY B CA 1
ATOM 1952 C C . GLY B 1 110 ? -8.438 -3.936 -14.461 1 95.69 110 GLY B C 1
ATOM 1953 O O . GLY B 1 110 ? -8.414 -2.848 -13.883 1 95.69 110 GLY B O 1
ATOM 1954 N N . GLN B 1 111 ? -8.555 -5.102 -13.781 1 97.06 111 GLN B N 1
ATOM 1955 C CA . GLN B 1 111 ? -8.758 -5.141 -12.336 1 97.06 111 GLN B CA 1
ATOM 1956 C C . GLN B 1 111 ? -7.426 -5.141 -11.594 1 97.06 111 GLN B C 1
ATOM 1958 O O . GLN B 1 111 ? -7.363 -4.773 -10.414 1 97.06 111 GLN B O 1
ATOM 1963 N N . CYS B 1 112 ? -6.383 -5.523 -12.312 1 98.19 112 CYS B N 1
ATOM 1964 C CA . CYS B 1 112 ? -5.109 -5.77 -11.641 1 98.19 112 CYS B CA 1
ATOM 1965 C C . CYS B 1 112 ? -4.367 -4.465 -11.383 1 98.19 112 CYS B C 1
ATOM 1967 O O . CYS B 1 112 ? -4.664 -3.441 -12 1 98.19 112 CYS B O 1
ATOM 1969 N N . ALA B 1 113 ? -3.537 -4.461 -10.422 1 98.69 113 ALA B N 1
ATOM 1970 C CA . ALA B 1 113 ? -2.662 -3.355 -10.039 1 98.69 113 ALA B CA 1
ATOM 1971 C C . ALA B 1 113 ? -1.302 -3.865 -9.578 1 98.69 113 ALA B C 1
ATOM 1973 O O . ALA B 1 113 ? -0.789 -3.432 -8.539 1 98.69 113 ALA B O 1
ATOM 1974 N N . CYS B 1 114 ? -0.7 -4.762 -10.32 1 98.81 114 CYS B N 1
ATOM 1975 C CA . CYS B 1 114 ? 0.519 -5.457 -9.922 1 98.81 114 CYS B CA 1
ATOM 1976 C C . CYS B 1 114 ? 1.656 -4.465 -9.688 1 98.81 114 CYS B C 1
ATOM 1978 O O . CYS B 1 114 ? 2.512 -4.688 -8.828 1 98.81 114 CYS B O 1
ATOM 1980 N N . GLU B 1 115 ? 1.675 -3.354 -10.406 1 98.56 115 GLU B N 1
ATOM 1981 C CA . GLU B 1 115 ? 2.752 -2.375 -10.297 1 98.56 115 GLU B CA 1
ATOM 1982 C C . GLU B 1 115 ? 2.773 -1.725 -8.914 1 98.56 115 GLU B C 1
ATOM 1984 O O . GLU B 1 115 ? 3.791 -1.165 -8.5 1 98.56 115 GLU B O 1
ATOM 1989 N N . ILE B 1 116 ? 1.592 -1.841 -8.117 1 98.75 116 ILE B N 1
ATOM 1990 C CA . ILE B 1 116 ? 1.575 -1.169 -6.82 1 98.75 116 ILE B CA 1
ATOM 1991 C C . ILE B 1 116 ? 1.191 -2.164 -5.727 1 98.75 116 ILE B C 1
ATOM 1993 O O . ILE B 1 116 ? 1.174 -1.819 -4.543 1 98.75 116 ILE B O 1
ATOM 1997 N N . ARG B 1 117 ? 0.889 -3.434 -6.09 1 98.88 117 ARG B N 1
ATOM 1998 C CA . ARG B 1 117 ? 0.502 -4.402 -5.07 1 98.88 117 ARG B CA 1
ATOM 1999 C C . ARG B 1 117 ? 1.5 -5.551 -4.996 1 98.88 117 ARG B C 1
ATOM 2001 O O . ARG B 1 117 ? 1.617 -6.215 -3.967 1 98.88 117 ARG B O 1
ATOM 2008 N N . ASN B 1 118 ? 2.186 -5.832 -6.117 1 98.88 118 ASN B N 1
ATOM 2009 C CA . ASN B 1 118 ? 3.129 -6.941 -6.23 1 98.88 118 ASN B CA 1
ATOM 2010 C C . ASN B 1 118 ? 4.566 -6.48 -6 1 98.88 118 ASN B C 1
ATOM 2012 O O . ASN B 1 118 ? 5.098 -5.68 -6.77 1 98.88 118 ASN B O 1
ATOM 2016 N N . PRO B 1 119 ? 5.246 -7.043 -5.012 1 98.88 119 PRO B N 1
ATOM 2017 C CA . PRO B 1 119 ? 6.617 -6.605 -4.75 1 98.88 119 PRO B CA 1
ATOM 2018 C C . PRO B 1 119 ? 7.527 -6.754 -5.965 1 98.88 119 PRO B C 1
ATOM 2020 O O . PRO B 1 119 ? 8.477 -5.984 -6.125 1 98.88 119 PRO B O 1
ATOM 2023 N N . GLN B 1 120 ? 7.242 -7.656 -6.82 1 98.69 120 GLN B N 1
ATOM 2024 C CA . GLN B 1 120 ? 8.102 -7.828 -7.984 1 98.69 120 GLN B CA 1
ATOM 2025 C C . GLN B 1 120 ? 7.859 -6.727 -9.016 1 98.69 120 GLN B C 1
ATOM 2027 O O . GLN B 1 120 ? 8.664 -6.535 -9.93 1 98.69 120 GLN B O 1
ATOM 2032 N N . GLY B 1 121 ? 6.703 -5.977 -8.914 1 98.69 121 GLY B N 1
ATOM 2033 C CA . GLY B 1 121 ? 6.441 -4.801 -9.734 1 98.69 121 GLY B CA 1
ATOM 2034 C C . GLY B 1 121 ? 5.859 -5.141 -11.094 1 98.69 121 GLY B C 1
ATOM 2035 O O . GLY B 1 121 ? 5.699 -4.262 -11.938 1 98.69 121 GLY B O 1
ATOM 2036 N N . SER B 1 122 ? 5.566 -6.43 -11.336 1 98.56 122 SER B N 1
ATOM 2037 C CA . SER B 1 122 ? 5.027 -6.895 -12.609 1 98.56 122 SER B CA 1
ATOM 2038 C C . SER B 1 122 ? 3.996 -8 -12.406 1 98.56 122 SER B C 1
ATOM 2040 O O . SER B 1 122 ? 3.828 -8.5 -11.289 1 98.56 122 SER B O 1
ATOM 2042 N N . CYS B 1 123 ? 3.34 -8.336 -13.469 1 98.62 123 CYS B N 1
ATOM 2043 C CA . CYS B 1 123 ? 2.256 -9.312 -13.453 1 98.62 123 CYS B CA 1
ATOM 2044 C C . CYS B 1 123 ? 2.703 -10.625 -12.812 1 98.62 123 CYS B C 1
ATOM 2046 O O . CYS B 1 123 ? 3.803 -11.109 -13.086 1 98.62 123 CYS B O 1
ATOM 2048 N N . CYS B 1 124 ? 1.863 -11.211 -12.016 1 98.5 124 CYS B N 1
ATOM 2049 C CA . CYS B 1 124 ? 2.174 -12.406 -11.234 1 98.5 124 CYS B CA 1
ATOM 2050 C C . CYS B 1 124 ? 1.802 -13.664 -12.008 1 98.5 124 CYS B C 1
ATOM 2052 O O . CYS B 1 124 ? 2.021 -14.781 -11.523 1 98.5 124 CYS B O 1
ATOM 2054 N N . LEU B 1 125 ? 1.214 -13.562 -13.188 1 98.56 125 LEU B N 1
ATOM 2055 C CA . LEU B 1 125 ? 0.636 -14.711 -13.883 1 98.56 125 LEU B CA 1
ATOM 2056 C C . LEU B 1 125 ? 1.663 -15.828 -14.047 1 98.56 125 LEU B C 1
ATOM 2058 O O . LEU B 1 125 ? 1.346 -17 -13.844 1 98.56 125 LEU B O 1
ATOM 2062 N N . GLY B 1 126 ? 2.83 -15.469 -14.422 1 98.44 126 GLY B N 1
ATOM 2063 C CA . GLY B 1 126 ? 3.871 -16.484 -14.531 1 98.44 126 GLY B CA 1
ATOM 2064 C C . GLY B 1 126 ? 4.117 -17.219 -13.227 1 98.44 126 GLY B C 1
ATOM 2065 O O . GLY B 1 126 ? 4.246 -18.453 -13.219 1 98.44 126 GLY B O 1
ATOM 2066 N N . ASN B 1 127 ? 4.262 -16.547 -12.102 1 98.69 127 ASN B N 1
ATOM 2067 C CA . ASN B 1 127 ? 4.441 -17.141 -10.789 1 98.69 127 ASN B CA 1
ATOM 2068 C C . ASN B 1 127 ? 3.293 -18.094 -10.438 1 98.69 127 ASN B C 1
ATOM 2070 O O . ASN B 1 127 ? 3.521 -19.188 -9.938 1 98.69 127 ASN B O 1
ATOM 2074 N N . VAL B 1 128 ? 2.07 -17.641 -10.695 1 98.81 128 VAL B N 1
ATOM 2075 C CA . VAL B 1 128 ? 0.881 -18.406 -10.359 1 98.81 128 VAL B CA 1
ATOM 2076 C C . VAL B 1 128 ? 0.837 -19.688 -11.195 1 98.81 128 VAL B C 1
ATOM 2078 O O . VAL B 1 128 ? 0.583 -20.766 -10.68 1 98.81 128 VAL B O 1
ATOM 2081 N N . THR B 1 129 ? 1.095 -19.562 -12.477 1 98.75 129 THR B N 1
ATOM 2082 C CA . THR B 1 129 ? 1.112 -20.719 -13.359 1 98.75 129 THR B CA 1
ATOM 2083 C C . THR B 1 129 ? 2.121 -21.75 -12.875 1 98.75 129 THR B C 1
ATOM 2085 O O . THR B 1 129 ? 1.808 -22.938 -12.797 1 98.75 129 THR B O 1
ATOM 2088 N N . ALA B 1 130 ? 3.293 -21.312 -12.547 1 98.56 130 ALA B N 1
ATOM 2089 C CA . ALA B 1 130 ? 4.32 -22.203 -12.031 1 98.56 130 ALA B CA 1
ATOM 2090 C C . ALA B 1 130 ? 3.867 -22.859 -10.727 1 98.56 130 ALA B C 1
ATOM 2092 O O . ALA B 1 130 ? 4.113 -24.047 -10.508 1 98.56 130 ALA B O 1
ATOM 2093 N N . THR B 1 131 ? 3.266 -22.078 -9.852 1 98.69 131 THR B N 1
ATOM 2094 C CA . THR B 1 131 ? 2.77 -22.594 -8.578 1 98.69 131 THR B CA 1
ATOM 2095 C C . THR B 1 131 ? 1.715 -23.672 -8.805 1 98.69 131 THR B C 1
ATOM 2097 O O . THR B 1 131 ? 1.76 -24.734 -8.18 1 98.69 131 THR B O 1
ATOM 2100 N N . VAL B 1 132 ? 0.788 -23.438 -9.711 1 98.56 132 VAL B N 1
ATOM 2101 C CA . VAL B 1 132 ? -0.266 -24.391 -10.023 1 98.56 132 VAL B CA 1
ATOM 2102 C C . VAL B 1 132 ? 0.353 -25.688 -10.547 1 98.56 132 VAL B C 1
ATOM 2104 O O . VAL B 1 132 ? 0.007 -26.781 -10.086 1 98.56 132 VAL B O 1
ATOM 2107 N N . ARG B 1 133 ? 1.258 -25.562 -11.453 1 97.94 133 ARG B N 1
ATOM 2108 C CA . ARG B 1 133 ? 1.92 -26.734 -12.016 1 97.94 133 ARG B CA 1
ATOM 2109 C C . ARG B 1 133 ? 2.623 -27.547 -10.938 1 97.94 133 ARG B C 1
ATOM 2111 O O . ARG B 1 133 ? 2.52 -28.781 -10.906 1 97.94 133 ARG B O 1
ATOM 2118 N N . ARG B 1 134 ? 3.318 -26.906 -10.141 1 97.88 134 ARG B N 1
ATOM 2119 C CA . ARG B 1 134 ? 4.027 -27.578 -9.055 1 97.88 134 ARG B CA 1
ATOM 2120 C C . ARG B 1 134 ? 3.061 -28.328 -8.148 1 97.88 134 ARG B C 1
ATOM 2122 O O . ARG B 1 134 ? 3.293 -29.5 -7.82 1 97.88 134 ARG B O 1
ATOM 2129 N N . LEU B 1 135 ? 2.049 -27.672 -7.762 1 98.06 135 LEU B N 1
ATOM 2130 C CA . LEU B 1 135 ? 1.086 -28.281 -6.84 1 98.06 135 LEU B CA 1
ATOM 2131 C C . LEU B 1 135 ? 0.377 -29.453 -7.488 1 98.06 135 LEU B C 1
ATOM 2133 O O . LEU B 1 135 ? 0.131 -30.469 -6.832 1 98.06 135 LEU B O 1
ATOM 2137 N N . GLU B 1 136 ? 0.048 -29.328 -8.766 1 97.44 136 GLU B N 1
ATOM 2138 C CA . GLU B 1 136 ? -0.558 -30.453 -9.484 1 97.44 136 GLU B CA 1
ATOM 2139 C C . GLU B 1 136 ? 0.365 -31.672 -9.5 1 97.44 136 GLU B C 1
ATOM 2141 O O . GLU B 1 136 ? -0.085 -32.781 -9.305 1 97.44 136 GLU B O 1
ATOM 2146 N N . ALA B 1 137 ? 1.598 -31.453 -9.719 1 96.62 137 ALA B N 1
ATOM 2147 C CA . ALA B 1 137 ? 2.58 -32.531 -9.719 1 96.62 137 ALA B CA 1
ATOM 2148 C C . ALA B 1 137 ? 2.688 -33.188 -8.344 1 96.62 137 ALA B C 1
ATOM 2150 O O . ALA B 1 137 ? 2.791 -34.406 -8.234 1 96.62 137 ALA B O 1
ATOM 2151 N N . GLU B 1 138 ? 2.697 -32.406 -7.328 1 95.31 138 GLU B N 1
ATOM 2152 C CA . GLU B 1 138 ? 2.805 -32.906 -5.957 1 95.31 138 GLU B CA 1
ATOM 2153 C C . GLU B 1 138 ? 1.594 -33.75 -5.578 1 95.31 138 GLU B C 1
ATOM 2155 O O . GLU B 1 138 ? 1.721 -34.719 -4.836 1 95.31 138 GLU B O 1
ATOM 2160 N N . LEU B 1 139 ? 0.43 -33.375 -6.035 1 94.31 139 LEU B N 1
ATOM 2161 C CA . LEU B 1 139 ? -0.814 -34.031 -5.629 1 94.31 139 LEU B CA 1
ATOM 2162 C C . LEU B 1 139 ? -1.111 -35.219 -6.508 1 94.31 139 LEU B C 1
ATOM 2164 O O . LEU B 1 139 ? -1.907 -36.094 -6.133 1 94.31 139 LEU B O 1
ATOM 2168 N N . THR B 1 140 ? -0.66 -35.344 -7.762 1 86.62 140 THR B N 1
ATOM 2169 C CA . THR B 1 140 ? -0.846 -36.531 -8.609 1 86.62 140 THR B CA 1
ATOM 2170 C C . THR B 1 140 ? 0.209 -37.594 -8.312 1 86.62 140 THR B C 1
ATOM 2172 O O . THR B 1 140 ? 0.011 -38.75 -8.602 1 86.62 140 THR B O 1
ATOM 2175 N N . THR B 1 141 ? 1.375 -37.344 -7.887 1 72 141 THR B N 1
ATOM 2176 C CA . THR B 1 141 ? 2.357 -38.344 -7.562 1 72 141 THR B CA 1
ATOM 2177 C C . THR B 1 141 ? 1.875 -39.219 -6.398 1 72 141 THR B C 1
ATOM 2179 O O . THR B 1 141 ? 1.591 -38.719 -5.316 1 72 141 THR B O 1
ATOM 2182 N N . PRO B 1 142 ? 1.309 -40.531 -6.652 1 58.31 142 PRO B N 1
ATOM 2183 C CA . PRO B 1 142 ? 0.803 -41.531 -5.695 1 58.31 142 PRO B CA 1
ATOM 2184 C C . PRO B 1 142 ? 1.653 -41.594 -4.43 1 58.31 142 PRO B C 1
ATOM 2186 O O . PRO B 1 142 ? 2.885 -41.594 -4.508 1 58.31 142 PRO B O 1
ATOM 2189 N N . VAL B 1 143 ? 1.211 -40.906 -3.334 1 50.88 143 VAL B N 1
ATOM 2190 C CA . VAL B 1 143 ? 1.88 -41.25 -2.084 1 50.88 143 VAL B CA 1
ATOM 2191 C C . VAL B 1 143 ? 2.033 -42.75 -1.982 1 50.88 143 VAL B C 1
ATOM 2193 O O . VAL B 1 143 ? 1.05 -43.5 -2.078 1 50.88 143 VAL B O 1
ATOM 2196 N N . ALA B 1 144 ? 3.195 -43.25 -2.451 1 45.59 144 ALA B N 1
ATOM 2197 C CA . ALA B 1 144 ? 3.447 -44.625 -2.092 1 45.59 144 ALA B CA 1
ATOM 2198 C C . ALA B 1 144 ? 2.986 -44.938 -0.666 1 45.59 144 ALA B C 1
ATOM 2200 O O . ALA B 1 144 ? 3.5 -44.344 0.29 1 45.59 144 ALA B O 1
ATOM 2201 N N . GLY B 1 145 ? 1.731 -44.844 -0.362 1 34.44 145 GLY B N 1
ATOM 2202 C CA . GLY B 1 145 ? 1.461 -45.656 0.821 1 34.44 145 GLY B CA 1
ATOM 2203 C C . GLY B 1 145 ? 1.975 -47.062 0.707 1 34.44 145 GLY B C 1
ATOM 2204 O O . GLY B 1 145 ? 2.113 -47.594 -0.398 1 34.44 145 GLY B O 1
#

InterPro domains:
  IPR040890 CopZ, zinc binding domain [PF18423] (2-60)
  IPR041854 BFD-like [2Fe-2S]-binding domain superfamily [G3DSA:1.10.10.1100] (63-132)